Protein AF-0000000080390765 (afdb_homodimer)

InterPro domains:
  IPR028607 2-deoxynucleoside 5-phosphate N-hydrolase 1, DNPH1 [MF_03036] (1-136)
  IPR051239 2'-Deoxynucleoside 5'-phosphate N-hydrolase [PTHR15364] (2-131)

Structure (mmCIF, N/CA/C/O backbone):
data_AF-0000000080390765-model_v1
#
loop_
_entity.id
_entity.type
_entity.pdbx_description
1 polymer "Putative 2'-deoxynucleoside 5'-phosphate N-hydrolase 1"
#
loop_
_atom_site.group_PDB
_atom_site.id
_atom_site.type_symbol
_atom_site.label_atom_id
_atom_site.label_alt_id
_atom_site.label_comp_id
_atom_site.label_asym_id
_atom_site.label_entity_id
_atom_site.label_seq_id
_atom_site.pdbx_PDB_ins_code
_atom_site.Cartn_x
_atom_site.Cartn_y
_atom_site.Cartn_z
_atom_site.occupancy
_atom_site.B_iso_or_equiv
_atom_site.auth_seq_id
_atom_site.auth_comp_id
_atom_site.auth_asym_id
_atom_site.auth_atom_id
_atom_site.pdbx_PDB_model_num
ATOM 1 N N . MET A 1 1 ? 8.68 -19.781 -13.961 1 96.19 1 MET A N 1
ATOM 2 C CA . MET A 1 1 ? 9.031 -18.438 -13.484 1 96.19 1 MET A CA 1
ATOM 3 C C . MET A 1 1 ? 8.922 -18.359 -11.969 1 96.19 1 MET A C 1
ATOM 5 O O . MET A 1 1 ? 8.148 -19.094 -11.352 1 96.19 1 MET A O 1
ATOM 9 N N . ARG A 1 2 ? 9.672 -17.469 -11.398 1 98.56 2 ARG A N 1
ATOM 10 C CA . ARG A 1 2 ? 9.547 -17.156 -9.977 1 98.56 2 ARG A CA 1
ATOM 11 C C . ARG A 1 2 ? 8.555 -16.016 -9.75 1 98.56 2 ARG A C 1
ATOM 13 O O . ARG A 1 2 ? 8.758 -14.906 -10.25 1 98.56 2 ARG A O 1
ATOM 20 N N . VAL A 1 3 ? 7.492 -16.344 -9 1 98.81 3 VAL A N 1
ATOM 21 C CA . VAL A 1 3 ? 6.379 -15.414 -8.859 1 98.81 3 VAL A CA 1
ATOM 22 C C . VAL A 1 3 ? 6.297 -14.93 -7.414 1 98.81 3 VAL A C 1
ATOM 24 O O . VAL A 1 3 ? 6.355 -15.734 -6.48 1 98.81 3 VAL A O 1
ATOM 27 N N . PHE A 1 4 ? 6.227 -13.688 -7.246 1 98.94 4 PHE A N 1
ATOM 28 C CA . PHE A 1 4 ? 5.812 -13.117 -5.969 1 98.94 4 PHE A CA 1
ATOM 29 C C . PHE A 1 4 ? 4.301 -12.953 -5.914 1 98.94 4 PHE A C 1
ATOM 31 O O . PHE A 1 4 ? 3.738 -12.109 -6.621 1 98.94 4 PHE A O 1
ATOM 38 N N . LEU A 1 5 ? 3.637 -13.758 -5.164 1 98.94 5 LEU A N 1
ATOM 39 C CA . LEU A 1 5 ? 2.199 -13.633 -4.945 1 98.94 5 LEU A CA 1
ATOM 40 C C . LEU A 1 5 ? 1.905 -12.719 -3.762 1 98.94 5 LEU A C 1
ATOM 42 O O . LEU A 1 5 ? 2.363 -12.969 -2.646 1 98.94 5 LEU A O 1
ATOM 46 N N . SER A 1 6 ? 1.184 -11.633 -4.012 1 98.94 6 SER A N 1
ATOM 47 C CA . SER A 1 6 ? 0.868 -10.648 -2.982 1 98.94 6 SER A CA 1
ATOM 48 C C . SER A 1 6 ? -0.634 -10.57 -2.734 1 98.94 6 SER A C 1
ATOM 50 O O . SER A 1 6 ? -1.428 -10.602 -3.676 1 98.94 6 SER A O 1
ATOM 52 N N . ALA A 1 7 ? -1.016 -10.539 -1.538 1 98.88 7 ALA A N 1
ATOM 53 C CA . ALA A 1 7 ? -2.412 -10.414 -1.132 1 98.88 7 ALA A CA 1
ATOM 54 C C . ALA A 1 7 ? -2.521 -9.914 0.307 1 98.88 7 ALA A C 1
ATOM 56 O O . ALA A 1 7 ? -1.55 -9.969 1.063 1 98.88 7 ALA A O 1
ATOM 57 N N . SER A 1 8 ? -3.699 -9.422 0.617 1 98.62 8 SER A N 1
ATOM 58 C CA . SER A 1 8 ? -3.93 -8.875 1.951 1 98.62 8 SER A CA 1
ATOM 59 C C . SER A 1 8 ? -3.803 -9.961 3.018 1 98.62 8 SER A C 1
ATOM 61 O O . SER A 1 8 ? -4.352 -11.055 2.869 1 98.62 8 SER A O 1
ATOM 63 N N . ILE A 1 9 ? -3.068 -9.68 4.004 1 98.31 9 ILE A N 1
ATOM 64 C CA . ILE A 1 9 ? -2.938 -10.57 5.156 1 98.31 9 ILE A CA 1
ATOM 65 C C . ILE A 1 9 ? -3.555 -9.914 6.387 1 98.31 9 ILE A C 1
ATOM 67 O O . ILE A 1 9 ? -4.629 -10.312 6.84 1 98.31 9 ILE A O 1
ATOM 71 N N . ARG A 1 10 ? -3.096 -8.773 6.785 1 97.19 10 ARG A N 1
ATOM 72 C CA . ARG A 1 10 ? -3.551 -8.109 8.008 1 97.19 10 ARG A CA 1
ATOM 73 C C . ARG A 1 10 ? -4.781 -7.25 7.73 1 97.19 10 ARG A C 1
ATOM 75 O O . ARG A 1 10 ? -5.484 -6.848 8.664 1 97.19 10 ARG A O 1
ATOM 82 N N . GLY A 1 11 ? -5.02 -6.934 6.438 1 96.19 11 GLY A N 1
ATOM 83 C CA . GLY A 1 11 ? -6.23 -6.211 6.078 1 96.19 11 GLY A CA 1
ATOM 84 C C . GLY A 1 11 ? -7.473 -7.086 6.09 1 96.19 11 GLY A C 1
ATOM 85 O O . GLY A 1 11 ? -8.586 -6.582 5.957 1 96.19 11 GLY A O 1
ATOM 86 N N . GLY A 1 12 ? -7.262 -8.352 6.219 1 95.88 12 GLY A N 1
ATOM 87 C CA . GLY A 1 12 ? -8.336 -9.328 6.238 1 95.88 12 GLY A CA 1
ATOM 88 C C . GLY A 1 12 ? -8.062 -10.539 5.359 1 95.88 12 GLY A C 1
ATOM 89 O O . GLY A 1 12 ? -7.359 -10.43 4.355 1 95.88 12 GLY A O 1
ATOM 90 N N . ARG A 1 13 ? -8.688 -11.688 5.723 1 97.44 13 ARG A N 1
ATOM 91 C CA . ARG A 1 13 ? -8.445 -12.953 5.035 1 97.44 13 ARG A CA 1
ATOM 92 C C . ARG A 1 13 ? -9.711 -13.461 4.359 1 97.44 13 ARG A C 1
ATOM 94 O O . ARG A 1 13 ? -9.891 -14.672 4.191 1 97.44 13 ARG A O 1
ATOM 101 N N . GLN A 1 14 ? -10.594 -12.5 4.066 1 96.62 14 GLN A N 1
ATOM 102 C CA . GLN A 1 14 ? -11.875 -12.883 3.49 1 96.62 14 GLN A CA 1
ATOM 103 C C . GLN A 1 14 ? -11.695 -13.57 2.141 1 96.62 14 GLN A C 1
ATOM 105 O O . GLN A 1 14 ? -12.547 -14.352 1.717 1 96.62 14 GLN A O 1
ATOM 110 N N . MET A 1 15 ? -10.531 -13.305 1.5 1 97.94 15 MET A N 1
ATOM 111 C CA . MET A 1 15 ? -10.328 -13.836 0.153 1 97.94 15 MET A CA 1
ATOM 112 C C . MET A 1 15 ? -9.297 -14.953 0.155 1 97.94 15 MET A C 1
ATOM 114 O O . MET A 1 15 ? -8.719 -15.273 -0.886 1 97.94 15 MET A O 1
ATOM 118 N N . LEU A 1 16 ? -9.102 -15.578 1.299 1 98.62 16 LEU A N 1
ATOM 119 C CA . LEU A 1 16 ? -8.062 -16.594 1.456 1 98.62 16 LEU A CA 1
ATOM 120 C C . LEU A 1 16 ? -8.273 -17.734 0.48 1 98.62 16 LEU A C 1
ATOM 122 O O . LEU A 1 16 ? -7.309 -18.266 -0.077 1 98.62 16 LEU A O 1
ATOM 126 N N . SER A 1 17 ? -9.5 -18.172 0.289 1 98.69 17 SER A N 1
ATOM 127 C CA . SER A 1 17 ? -9.766 -19.266 -0.648 1 98.69 17 SER A CA 1
ATOM 128 C C . SER A 1 17 ? -9.258 -18.922 -2.045 1 98.69 17 SER A C 1
ATOM 130 O O . SER A 1 17 ? -8.734 -19.797 -2.752 1 98.69 17 SER A O 1
ATOM 132 N N . THR A 1 18 ? -9.414 -17.656 -2.449 1 98.81 18 THR A N 1
ATOM 133 C CA . THR A 1 18 ? -8.914 -17.203 -3.742 1 98.81 18 THR A CA 1
ATOM 134 C C . THR A 1 18 ? -7.391 -17.25 -3.781 1 98.81 18 THR A C 1
ATOM 136 O O . THR A 1 18 ? -6.805 -17.688 -4.773 1 98.81 18 THR A O 1
ATOM 139 N N . TYR A 1 19 ? -6.746 -16.797 -2.676 1 98.81 19 TYR A N 1
ATOM 140 C CA . TYR A 1 19 ? -5.289 -16.844 -2.611 1 98.81 19 TYR A CA 1
ATOM 141 C C . TYR A 1 19 ? -4.777 -18.281 -2.811 1 98.81 19 TYR A C 1
ATOM 143 O O . TYR A 1 19 ? -3.791 -18.5 -3.516 1 98.81 19 TYR A O 1
ATOM 151 N N . MET A 1 20 ? -5.469 -19.172 -2.156 1 98.88 20 MET A N 1
ATOM 152 C CA . MET A 1 20 ? -5.094 -20.578 -2.244 1 98.88 20 MET A CA 1
ATOM 153 C C . MET A 1 20 ? -5.23 -21.094 -3.674 1 98.88 20 MET A C 1
ATOM 155 O O . MET A 1 20 ? -4.367 -21.828 -4.156 1 98.88 20 MET A O 1
ATOM 159 N N . GLU A 1 21 ? -6.297 -20.719 -4.363 1 98.88 21 GLU A N 1
ATOM 160 C CA . GLU A 1 21 ? -6.496 -21.094 -5.762 1 98.88 21 GLU A CA 1
ATOM 161 C C . GLU A 1 21 ? -5.391 -20.531 -6.648 1 98.88 21 GLU A C 1
ATOM 163 O O . GLU A 1 21 ? -4.871 -21.234 -7.52 1 98.88 21 GLU A O 1
ATOM 168 N N . MET A 1 22 ? -5.039 -19.281 -6.457 1 98.94 22 MET A N 1
ATOM 169 C CA . MET A 1 22 ? -3.977 -18.656 -7.238 1 98.94 22 MET A CA 1
ATOM 170 C C . MET A 1 22 ? -2.656 -19.391 -7.059 1 98.94 22 MET A C 1
ATOM 172 O O . MET A 1 22 ? -1.996 -19.75 -8.039 1 98.94 22 MET A O 1
ATOM 176 N N . CYS A 1 23 ? -2.32 -19.641 -5.797 1 98.88 23 CYS A N 1
ATOM 177 C CA . CYS A 1 23 ? -1.056 -20.297 -5.473 1 98.88 23 CYS A CA 1
ATOM 178 C C . CYS A 1 23 ? -0.994 -21.688 -6.07 1 98.88 23 CYS A C 1
ATOM 180 O O . CYS A 1 23 ? -0.006 -22.062 -6.711 1 98.88 23 CYS A O 1
ATOM 182 N N . SER A 1 24 ? -2.068 -22.453 -5.852 1 98.75 24 SER A N 1
ATOM 183 C CA . SER A 1 24 ? -2.125 -23.828 -6.363 1 98.75 24 SER A CA 1
ATOM 184 C C . SER A 1 24 ? -2.021 -23.844 -7.883 1 98.75 24 SER A C 1
ATOM 186 O O . SER A 1 24 ? -1.294 -24.672 -8.445 1 98.75 24 SER A O 1
ATOM 188 N N . PHE A 1 25 ? -2.736 -22.969 -8.547 1 98.88 25 PHE A N 1
ATOM 189 C CA . PHE A 1 25 ? -2.734 -22.906 -10.008 1 98.88 25 PHE A CA 1
ATOM 190 C C . PHE A 1 25 ? -1.337 -22.609 -10.531 1 98.88 25 PHE A C 1
ATOM 192 O O . PHE A 1 25 ? -0.872 -23.25 -11.477 1 98.88 25 PHE A O 1
ATOM 199 N N . LEU A 1 26 ? -0.647 -21.594 -9.953 1 98.81 26 LEU A N 1
ATOM 200 C CA . LEU A 1 26 ? 0.696 -21.219 -10.367 1 98.81 26 LEU A CA 1
ATOM 201 C C . LEU A 1 26 ? 1.673 -22.375 -10.188 1 98.81 26 LEU A C 1
ATOM 203 O O . LEU A 1 26 ? 2.461 -22.672 -11.094 1 98.81 26 LEU A O 1
ATOM 207 N N . GLN A 1 27 ? 1.547 -23.016 -9.039 1 98.62 27 GLN A N 1
ATOM 208 C CA . GLN A 1 27 ? 2.439 -24.141 -8.758 1 98.62 27 GLN A CA 1
ATOM 209 C C . GLN A 1 27 ? 2.16 -25.312 -9.695 1 98.62 27 GLN A C 1
ATOM 211 O O . GLN A 1 27 ? 3.088 -25.953 -10.203 1 98.62 27 GLN A O 1
ATOM 216 N N . ASP A 1 28 ? 0.891 -25.594 -9.938 1 98.31 28 ASP A N 1
ATOM 217 C CA . ASP A 1 28 ? 0.503 -26.656 -10.844 1 98.31 28 ASP A CA 1
ATOM 218 C C . ASP A 1 28 ? 0.963 -26.375 -12.273 1 98.31 28 ASP A C 1
ATOM 220 O O . ASP A 1 28 ? 1.177 -27.297 -13.062 1 98.31 28 ASP A O 1
ATOM 224 N N . SER A 1 29 ? 1.027 -25.109 -12.594 1 97.69 29 SER A N 1
ATOM 225 C CA . SER A 1 29 ? 1.482 -24.688 -13.914 1 97.69 29 SER A CA 1
ATOM 226 C C . SER A 1 29 ? 3.004 -24.594 -13.977 1 97.69 29 SER A C 1
ATOM 228 O O . SER A 1 29 ? 3.561 -23.938 -14.852 1 97.69 29 SER A O 1
ATOM 230 N N . ARG A 1 30 ? 3.701 -25.062 -12.93 1 97.06 30 ARG A N 1
ATOM 231 C CA . ARG A 1 30 ? 5.145 -25.25 -12.867 1 97.06 30 ARG A CA 1
ATOM 232 C C . ARG A 1 30 ? 5.867 -23.922 -12.633 1 97.06 30 ARG A C 1
ATOM 234 O O . ARG A 1 30 ? 6.996 -23.734 -13.086 1 97.06 30 ARG A O 1
ATOM 241 N N . HIS A 1 31 ? 5.227 -22.969 -12.125 1 98.38 31 HIS A N 1
ATOM 242 C CA . HIS A 1 31 ? 5.879 -21.766 -11.609 1 98.38 31 HIS A CA 1
ATOM 243 C C . HIS A 1 31 ? 6.27 -21.938 -10.148 1 98.38 31 HIS A C 1
ATOM 245 O O . HIS A 1 31 ? 5.707 -22.781 -9.445 1 98.38 31 HIS A O 1
ATOM 251 N N . GLU A 1 32 ? 7.285 -21.266 -9.773 1 98.62 32 GLU A N 1
ATOM 252 C CA . GLU A 1 32 ? 7.68 -21.219 -8.367 1 98.62 32 GLU A CA 1
ATOM 253 C C . GLU A 1 32 ? 7.094 -20 -7.668 1 98.62 32 GLU A C 1
ATOM 255 O O . GLU A 1 32 ? 7.418 -18.859 -8.016 1 98.62 32 GLU A O 1
ATOM 260 N N . VAL A 1 33 ? 6.242 -20.281 -6.684 1 98.88 33 VAL A N 1
ATOM 261 C CA . VAL A 1 33 ? 5.691 -19.172 -5.902 1 98.88 33 VAL A CA 1
ATOM 262 C C . VAL A 1 33 ? 6.559 -18.922 -4.672 1 98.88 33 VAL A C 1
ATOM 264 O O . VAL A 1 33 ? 6.465 -19.656 -3.682 1 98.88 33 VAL A O 1
ATOM 267 N N . LEU A 1 34 ? 7.324 -17.906 -4.684 1 98.81 34 LEU A N 1
ATOM 268 C CA . LEU A 1 34 ? 8.281 -17.641 -3.615 1 98.81 34 LEU A CA 1
ATOM 269 C C . LEU A 1 34 ? 7.57 -17.234 -2.33 1 98.81 34 LEU A C 1
ATOM 271 O O . LEU A 1 34 ? 8.031 -17.562 -1.232 1 98.81 34 LEU A O 1
ATOM 275 N N . SER A 1 35 ? 6.445 -16.578 -2.447 1 98.69 35 SER A N 1
ATOM 276 C CA . SER A 1 35 ? 5.676 -16.094 -1.312 1 98.69 35 SER A CA 1
ATOM 277 C C . SER A 1 35 ? 4.43 -16.938 -1.081 1 98.69 35 SER A C 1
ATOM 279 O O . SER A 1 35 ? 3.35 -16.406 -0.811 1 98.69 35 SER A O 1
ATOM 281 N N . TRP A 1 36 ? 4.574 -18.188 -1.193 1 97.88 36 TRP A N 1
ATOM 282 C CA . TRP A 1 36 ? 3.445 -19.109 -1.122 1 97.88 36 TRP A CA 1
ATOM 283 C C . TRP A 1 36 ? 2.729 -18.984 0.218 1 97.88 36 TRP A C 1
ATOM 285 O O . TRP A 1 36 ? 1.552 -19.344 0.333 1 97.88 36 TRP A O 1
ATOM 295 N N . HIS A 1 37 ? 3.303 -18.5 1.228 1 97.88 37 HIS A N 1
ATOM 296 C CA . HIS A 1 37 ? 2.734 -18.422 2.568 1 97.88 37 HIS A CA 1
ATOM 297 C C . HIS A 1 37 ? 1.515 -17.516 2.604 1 97.88 37 HIS A C 1
ATOM 299 O O . HIS A 1 37 ? 0.649 -17.656 3.469 1 97.88 37 HIS A O 1
ATOM 305 N N . VAL A 1 38 ? 1.429 -16.594 1.662 1 98.12 38 VAL A N 1
ATOM 306 C CA . VAL A 1 38 ? 0.292 -15.672 1.614 1 98.12 38 VAL A CA 1
ATOM 307 C C . VAL A 1 38 ? -1.008 -16.469 1.521 1 98.12 38 VAL A C 1
ATOM 309 O O . VAL A 1 38 ? -2.064 -16 1.951 1 98.12 38 VAL A O 1
ATOM 312 N N . ALA A 1 39 ? -0.929 -17.688 0.983 1 98.38 39 ALA A N 1
ATOM 313 C CA . ALA A 1 39 ? -2.086 -18.562 0.822 1 98.38 39 ALA A CA 1
ATOM 314 C C . ALA A 1 39 ? -2.252 -19.469 2.029 1 98.38 39 ALA A C 1
ATOM 316 O O . ALA A 1 39 ? -3.191 -20.266 2.086 1 98.38 39 ALA A O 1
ATOM 317 N N . ASP A 1 40 ? -1.373 -19.359 3.02 1 98.19 40 ASP A N 1
ATOM 318 C CA . ASP A 1 40 ? -1.42 -20.188 4.215 1 98.19 40 ASP A CA 1
ATOM 319 C C . ASP A 1 40 ? -2.461 -19.672 5.203 1 98.19 40 ASP A C 1
ATOM 321 O O . ASP A 1 40 ? -2.35 -18.547 5.707 1 98.19 40 ASP A O 1
ATOM 325 N N . PRO A 1 41 ? -3.498 -20.531 5.594 1 97.12 41 PRO A N 1
ATOM 326 C CA . PRO A 1 41 ? -4.523 -20.109 6.551 1 97.12 41 PRO A CA 1
ATOM 327 C C . PRO A 1 41 ? -3.943 -19.75 7.922 1 97.12 41 PRO A C 1
ATOM 329 O O . PRO A 1 41 ? -4.555 -19 8.68 1 97.12 41 PRO A O 1
ATOM 332 N N . GLU A 1 42 ? -2.762 -20.203 8.219 1 96.81 42 GLU A N 1
ATOM 333 C CA . GLU A 1 42 ? -2.186 -20 9.547 1 96.81 42 GLU A CA 1
ATOM 334 C C . GLU A 1 42 ? -1.048 -18.984 9.5 1 96.81 42 GLU A C 1
ATOM 336 O O . GLU A 1 42 ? -0.256 -18.891 10.438 1 96.81 42 GLU A O 1
ATOM 341 N N . LEU A 1 43 ? -0.97 -18.219 8.461 1 97.06 43 LEU A N 1
ATOM 342 C CA . LEU A 1 43 ? 0.175 -17.328 8.25 1 97.06 43 LEU A CA 1
ATOM 343 C C . LEU A 1 43 ? 0.323 -16.344 9.398 1 97.06 43 LEU A C 1
ATOM 345 O O . LEU A 1 43 ? 1.432 -16.109 9.891 1 97.06 43 LEU A O 1
ATOM 349 N N . GLU A 1 44 ? -0.782 -15.75 9.828 1 93.25 44 GLU A N 1
ATOM 350 C CA . GLU A 1 44 ? -0.698 -14.742 10.883 1 93.25 44 GLU A CA 1
ATOM 351 C C . GLU A 1 44 ? -0.094 -15.32 12.156 1 93.25 44 GLU A C 1
ATOM 353 O O . GLU A 1 44 ? 0.676 -14.648 12.844 1 93.25 44 GLU A O 1
ATOM 358 N N . LYS A 1 45 ? -0.481 -16.562 12.414 1 93.94 45 LYS A N 1
ATOM 359 C CA . LYS A 1 45 ? 0.095 -17.234 13.57 1 93.94 45 LYS A CA 1
ATOM 360 C C . LYS A 1 45 ? 1.59 -17.469 13.375 1 93.94 45 LYS A C 1
ATOM 362 O O . LYS A 1 45 ? 2.381 -17.25 14.297 1 93.94 45 LYS A O 1
ATOM 367 N N . THR A 1 46 ? 1.973 -17.891 12.219 1 93.94 46 THR A N 1
ATOM 368 C CA . THR A 1 46 ? 3.373 -18.172 11.922 1 93.94 46 THR A CA 1
ATOM 369 C C . THR A 1 46 ? 4.195 -16.891 11.945 1 93.94 46 THR A C 1
ATOM 371 O O . THR A 1 46 ? 5.297 -16.859 12.5 1 93.94 46 THR A O 1
ATOM 374 N N . GLU A 1 47 ? 3.611 -15.836 11.414 1 93.88 47 GLU A N 1
ATOM 375 C CA . GLU A 1 47 ? 4.336 -14.57 11.336 1 93.88 47 GLU A CA 1
ATOM 376 C C . GLU A 1 47 ? 4.445 -13.922 12.711 1 93.88 47 GLU A C 1
ATOM 378 O O . GLU A 1 47 ? 5.312 -13.07 12.938 1 93.88 47 GLU A O 1
ATOM 383 N N . SER A 1 48 ? 3.525 -14.273 13.594 1 92.31 48 SER A N 1
ATOM 384 C CA . SER A 1 48 ? 3.604 -13.727 14.945 1 92.31 48 SER A CA 1
ATOM 385 C C . SER A 1 48 ? 4.887 -14.164 15.641 1 92.31 48 SER A C 1
ATOM 387 O O . SER A 1 48 ? 5.293 -13.562 16.641 1 92.31 48 SER A O 1
ATOM 389 N N . LEU A 1 49 ? 5.574 -15.195 15.078 1 95.69 49 LEU A N 1
ATOM 390 C CA . LEU A 1 49 ? 6.812 -15.711 15.648 1 95.69 49 LEU A CA 1
ATOM 391 C C . LEU A 1 49 ? 8.023 -14.984 15.078 1 95.69 49 LEU A C 1
ATOM 393 O O . LEU A 1 49 ? 9.148 -15.172 15.555 1 95.69 49 LEU A O 1
ATOM 397 N N . LEU A 1 50 ? 7.844 -14.172 14.133 1 97.44 50 LEU A N 1
ATOM 398 C CA . LEU A 1 50 ? 8.883 -13.375 13.5 1 97.44 50 LEU A CA 1
ATOM 399 C C . LEU A 1 50 ? 8.766 -11.906 13.906 1 97.44 50 LEU A C 1
ATOM 401 O O . LEU A 1 50 ? 7.668 -11.422 14.172 1 97.44 50 LEU A O 1
ATOM 405 N N . SER A 1 51 ? 9.93 -11.18 13.953 1 98.12 51 SER A N 1
ATOM 406 C CA . SER A 1 51 ? 9.867 -9.727 14.094 1 98.12 51 SER A CA 1
ATOM 407 C C . SER A 1 51 ? 9.344 -9.078 12.82 1 98.12 51 SER A C 1
ATOM 409 O O . SER A 1 51 ? 9.438 -9.656 11.734 1 98.12 51 SER A O 1
ATOM 411 N N . GLU A 1 52 ? 8.844 -7.949 12.977 1 98.38 52 GLU A N 1
ATOM 412 C CA . GLU A 1 52 ? 8.391 -7.199 11.805 1 98.38 52 GLU A CA 1
ATOM 413 C C . GLU A 1 52 ? 9.523 -6.996 10.805 1 98.38 52 GLU A C 1
ATOM 415 O O . GLU A 1 52 ? 9.312 -7.062 9.594 1 98.38 52 GLU A O 1
ATOM 420 N N . GLU A 1 53 ? 10.695 -6.711 11.32 1 98.62 53 GLU A N 1
ATOM 421 C CA . GLU A 1 53 ? 11.867 -6.535 10.469 1 98.62 53 GLU A CA 1
ATOM 422 C C . GLU A 1 53 ? 12.195 -7.812 9.711 1 98.62 53 GLU A C 1
ATOM 424 O O . GLU A 1 53 ? 12.555 -7.766 8.531 1 98.62 53 GLU A O 1
ATOM 429 N N . GLU A 1 54 ? 12.062 -8.953 10.305 1 98.69 54 GLU A N 1
ATOM 430 C CA . GLU A 1 54 ? 12.32 -10.227 9.648 1 98.69 54 GLU A CA 1
ATOM 431 C C . GLU A 1 54 ? 11.32 -10.492 8.523 1 98.69 54 GLU A C 1
ATOM 433 O O . GLU A 1 54 ? 11.695 -10.992 7.461 1 98.69 54 GLU A O 1
ATOM 438 N N . ILE A 1 55 ? 10.078 -10.211 8.828 1 98.69 55 ILE A N 1
ATOM 439 C CA . ILE A 1 55 ? 9.055 -10.375 7.801 1 98.69 55 ILE A CA 1
ATOM 440 C C . ILE A 1 55 ? 9.367 -9.477 6.605 1 98.69 55 ILE A C 1
ATOM 442 O O . ILE A 1 55 ? 9.32 -9.922 5.457 1 98.69 55 ILE A O 1
ATOM 446 N N . TYR A 1 56 ? 9.719 -8.211 6.906 1 98.81 56 TYR A N 1
ATOM 447 C CA . TYR A 1 56 ? 10.062 -7.246 5.867 1 98.81 56 TYR A CA 1
ATOM 448 C C . TYR A 1 56 ? 11.234 -7.75 5.027 1 98.81 56 TYR A C 1
ATOM 450 O O . TYR A 1 56 ? 11.164 -7.758 3.797 1 98.81 56 TYR A O 1
ATOM 458 N N . ILE A 1 57 ? 12.289 -8.164 5.656 1 98.69 57 ILE A N 1
ATOM 459 C CA . ILE A 1 57 ? 13.484 -8.625 4.969 1 98.69 57 ILE A CA 1
ATOM 460 C C . ILE A 1 57 ? 13.156 -9.844 4.113 1 98.69 57 ILE A C 1
ATOM 462 O O . ILE A 1 57 ? 13.547 -9.922 2.945 1 98.69 57 ILE A O 1
ATOM 466 N N . ARG A 1 58 ? 12.43 -10.766 4.656 1 98.5 58 ARG A N 1
ATOM 467 C CA . ARG A 1 58 ? 12.031 -11.969 3.934 1 98.5 58 ARG A CA 1
ATOM 468 C C . ARG A 1 58 ? 11.242 -11.609 2.674 1 98.5 58 ARG A C 1
ATOM 470 O O . ARG A 1 58 ? 11.555 -12.094 1.584 1 98.5 58 ARG A O 1
ATOM 477 N N . ASP A 1 59 ? 10.219 -10.812 2.842 1 98.69 59 ASP A N 1
ATOM 478 C CA . ASP A 1 59 ? 9.352 -10.484 1.716 1 98.69 59 ASP A CA 1
ATOM 479 C C . ASP A 1 59 ? 10.109 -9.703 0.646 1 98.69 59 ASP A C 1
ATOM 481 O O . ASP A 1 59 ? 9.906 -9.922 -0.55 1 98.69 59 ASP A O 1
ATOM 485 N N . MET A 1 60 ? 11 -8.805 1.07 1 98.75 60 MET A N 1
ATOM 486 C CA . MET A 1 60 ? 11.789 -8.047 0.102 1 98.75 60 MET A CA 1
ATOM 487 C C . MET A 1 60 ? 12.773 -8.953 -0.623 1 98.75 60 MET A C 1
ATOM 489 O O . MET A 1 60 ? 13.062 -8.75 -1.804 1 98.75 60 MET A O 1
ATOM 493 N N . ASP A 1 61 ? 13.328 -9.938 0.077 1 98.75 61 ASP A N 1
ATOM 494 C CA . ASP A 1 61 ? 14.195 -10.922 -0.556 1 98.75 61 ASP A CA 1
ATOM 495 C C . ASP A 1 61 ? 13.438 -11.727 -1.61 1 98.75 61 ASP A C 1
ATOM 497 O O . ASP A 1 61 ? 13.945 -11.945 -2.713 1 98.75 61 ASP A O 1
ATOM 501 N N . PHE A 1 62 ? 12.234 -12.164 -1.249 1 98.81 62 PHE A N 1
ATOM 502 C CA . PHE A 1 62 ? 11.391 -12.852 -2.215 1 98.81 62 PHE A CA 1
ATOM 503 C C . PHE A 1 62 ? 11.156 -11.984 -3.445 1 98.81 62 PHE A C 1
ATOM 505 O O . PHE A 1 62 ? 11.266 -12.461 -4.578 1 98.81 62 PHE A O 1
ATOM 512 N N . LEU A 1 63 ? 10.844 -10.742 -3.197 1 98.88 63 LEU A N 1
ATOM 513 C CA . LEU A 1 63 ? 10.531 -9.828 -4.297 1 98.88 63 LEU A CA 1
ATOM 514 C C . LEU A 1 63 ? 11.742 -9.641 -5.207 1 98.88 63 LEU A C 1
ATOM 516 O O . LEU A 1 63 ? 11.609 -9.672 -6.434 1 98.88 63 LEU A O 1
ATOM 520 N N . GLU A 1 64 ? 12.859 -9.477 -4.598 1 98.38 64 GLU A N 1
ATOM 521 C CA . GLU A 1 64 ? 14.094 -9.273 -5.348 1 98.38 64 GLU A CA 1
ATOM 522 C C . GLU A 1 64 ? 14.391 -10.461 -6.258 1 98.38 64 GLU A C 1
ATOM 524 O O . GLU A 1 64 ? 14.922 -10.289 -7.355 1 98.38 64 GLU A O 1
ATOM 529 N N . LYS A 1 65 ? 14.016 -11.617 -5.879 1 98.56 65 LYS A N 1
ATOM 530 C CA . LYS A 1 65 ? 14.32 -12.852 -6.605 1 98.56 65 LYS A CA 1
ATOM 531 C C . LYS A 1 65 ? 13.211 -13.188 -7.594 1 98.56 65 LYS A C 1
ATOM 533 O O . LYS A 1 65 ? 13.328 -14.141 -8.367 1 98.56 65 LYS A O 1
ATOM 538 N N . SER A 1 66 ? 12.18 -12.438 -7.613 1 98.69 66 SER A N 1
ATOM 539 C CA . SER A 1 66 ? 11.008 -12.75 -8.43 1 98.69 66 SER A CA 1
ATOM 540 C C . SER A 1 66 ? 11.148 -12.18 -9.836 1 98.69 66 SER A C 1
ATOM 542 O O . SER A 1 66 ? 11.844 -11.18 -10.039 1 98.69 66 SER A O 1
ATOM 544 N N . GLU A 1 67 ? 10.492 -12.805 -10.688 1 98.44 67 GLU A N 1
ATOM 545 C CA . GLU A 1 67 ? 10.5 -12.383 -12.086 1 98.44 67 GLU A CA 1
ATOM 546 C C . GLU A 1 67 ? 9.227 -11.617 -12.438 1 98.44 67 GLU A C 1
ATOM 548 O O . GLU A 1 67 ? 9.164 -10.945 -13.469 1 98.44 67 GLU A O 1
ATOM 553 N N . CYS A 1 68 ? 8.211 -11.766 -11.633 1 98.75 68 CYS A N 1
ATOM 554 C CA . CYS A 1 68 ? 6.98 -10.984 -11.727 1 98.75 68 CYS A CA 1
ATOM 555 C C . CYS A 1 68 ? 6.246 -10.961 -10.391 1 98.75 68 CYS A C 1
ATOM 557 O O . CYS A 1 68 ? 6.562 -11.734 -9.492 1 98.75 68 CYS A O 1
ATOM 559 N N . LEU A 1 69 ? 5.348 -10.062 -10.258 1 98.94 69 LEU A N 1
ATOM 560 C CA . LEU A 1 69 ? 4.453 -9.969 -9.109 1 98.94 69 LEU A CA 1
ATOM 561 C C . LEU A 1 69 ? 2.998 -10.086 -9.547 1 98.94 69 LEU A C 1
ATO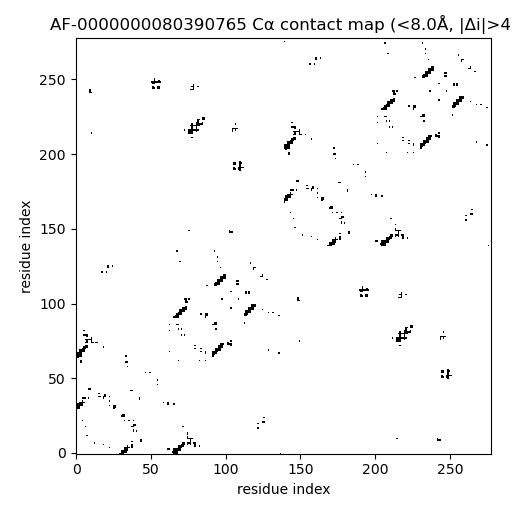M 563 O O . LEU A 1 69 ? 2.574 -9.414 -10.492 1 98.94 69 LEU A O 1
ATOM 567 N N . ILE A 1 70 ? 2.252 -10.977 -8.969 1 99 70 ILE A N 1
ATOM 568 C CA . ILE A 1 70 ? 0.807 -11.102 -9.133 1 99 70 ILE A CA 1
ATOM 569 C C . ILE A 1 70 ? 0.115 -10.828 -7.797 1 99 70 ILE A C 1
ATOM 571 O O . ILE A 1 70 ? 0.427 -11.461 -6.785 1 99 70 ILE A O 1
ATOM 575 N N . ALA A 1 71 ? -0.768 -9.914 -7.824 1 98.94 71 ALA A N 1
ATOM 576 C CA . ALA A 1 71 ? -1.425 -9.508 -6.586 1 98.94 71 ALA A CA 1
ATOM 577 C C . ALA A 1 71 ? -2.943 -9.602 -6.711 1 98.94 71 ALA A C 1
ATOM 579 O O . ALA A 1 71 ? -3.508 -9.25 -7.75 1 98.94 71 ALA A O 1
ATOM 580 N N . GLU A 1 72 ? -3.596 -10.18 -5.762 1 98.94 72 GLU A N 1
ATOM 581 C CA . GLU A 1 72 ? -5.031 -9.984 -5.578 1 98.94 72 GLU A CA 1
ATOM 582 C C . GLU A 1 72 ? -5.32 -8.758 -4.727 1 98.94 72 GLU A C 1
ATOM 584 O O . GLU A 1 72 ? -4.875 -8.672 -3.578 1 98.94 72 GLU A O 1
ATOM 589 N N . VAL A 1 73 ? -6.066 -7.746 -5.285 1 98.94 73 VAL A N 1
ATOM 590 C CA . VAL A 1 73 ? -6.062 -6.43 -4.66 1 98.94 73 VAL A CA 1
ATOM 591 C C . VAL A 1 73 ? -7.492 -6.016 -4.32 1 98.94 73 VAL A C 1
ATOM 593 O O . VAL A 1 73 ? -7.781 -4.824 -4.164 1 98.94 73 VAL A O 1
ATOM 596 N N . SER A 1 74 ? -8.406 -6.977 -4.199 1 98.81 74 SER A N 1
ATOM 597 C CA . SER A 1 74 ? -9.789 -6.68 -3.846 1 98.81 74 SER A CA 1
ATOM 598 C C . SER A 1 74 ? -9.898 -6.195 -2.404 1 98.81 74 SER A C 1
ATOM 600 O O . SER A 1 74 ? -10.773 -5.391 -2.082 1 98.81 74 SER A O 1
ATOM 602 N N . THR A 1 75 ? -9.07 -6.754 -1.527 1 98.69 75 THR A N 1
ATOM 603 C CA . THR A 1 75 ? -9.039 -6.371 -0.121 1 98.69 75 THR A CA 1
ATOM 604 C C . THR A 1 75 ? -7.926 -5.363 0.14 1 98.69 75 THR A C 1
ATOM 606 O O . THR A 1 75 ? -6.758 -5.637 -0.138 1 98.69 75 THR A O 1
ATOM 609 N N . PRO A 1 76 ? -8.266 -4.219 0.692 1 98.75 76 PRO A N 1
ATOM 610 C CA . PRO A 1 76 ? -7.238 -3.207 0.96 1 98.75 76 PRO A CA 1
ATOM 611 C C . PRO A 1 76 ? -6.109 -3.732 1.844 1 98.75 76 PRO A C 1
ATOM 613 O O . PRO A 1 76 ? -6.352 -4.543 2.742 1 98.75 76 PRO A O 1
ATOM 616 N N . SER A 1 77 ? -4.902 -3.252 1.537 1 98.88 77 SER A N 1
ATOM 617 C CA . SER A 1 77 ? -3.723 -3.682 2.279 1 98.88 77 SER A CA 1
ATOM 618 C C . SER A 1 77 ? -2.557 -2.725 2.066 1 98.88 77 SER A C 1
ATOM 620 O O . SER A 1 77 ? -2.1 -2.535 0.936 1 98.88 77 SER A O 1
ATOM 622 N N . ILE A 1 78 ? -2.033 -2.158 3.086 1 98.88 78 ILE A N 1
ATOM 623 C CA . ILE A 1 78 ? -0.878 -1.271 2.996 1 98.88 78 ILE A CA 1
ATOM 624 C C . ILE A 1 78 ? 0.332 -2.053 2.488 1 98.88 78 ILE A C 1
ATOM 626 O O . ILE A 1 78 ? 1.05 -1.587 1.6 1 98.88 78 ILE A O 1
ATOM 630 N N . GLY A 1 79 ? 0.546 -3.271 3 1 98.88 79 GLY A N 1
ATOM 631 C CA . GLY A 1 79 ? 1.682 -4.082 2.584 1 98.88 79 GLY A CA 1
ATOM 632 C C . GLY A 1 79 ? 1.674 -4.402 1.103 1 98.88 79 GLY A C 1
ATOM 633 O O . GLY A 1 79 ? 2.715 -4.348 0.444 1 98.88 79 GLY A O 1
ATOM 634 N N . VAL A 1 80 ? 0.518 -4.711 0.581 1 98.94 80 VAL A N 1
ATOM 635 C CA . VAL A 1 80 ? 0.4 -5.047 -0.834 1 98.94 80 VAL A CA 1
ATOM 636 C C . VAL A 1 80 ? 0.764 -3.832 -1.685 1 98.94 80 VAL A C 1
ATOM 638 O O . VAL A 1 80 ? 1.493 -3.953 -2.672 1 98.94 80 VAL A O 1
ATOM 641 N N . GLY A 1 81 ? 0.235 -2.645 -1.328 1 98.94 81 GLY A N 1
ATOM 642 C CA . GLY A 1 81 ? 0.612 -1.433 -2.039 1 98.94 81 GLY A CA 1
ATOM 643 C C . GLY A 1 81 ? 2.107 -1.179 -2.033 1 98.94 81 GLY A C 1
ATOM 644 O O . GLY A 1 81 ? 2.688 -0.826 -3.062 1 98.94 81 GLY A O 1
ATOM 645 N N . TYR A 1 82 ? 2.715 -1.358 -0.869 1 98.94 82 TYR A N 1
ATOM 646 C CA . TYR A 1 82 ? 4.156 -1.198 -0.697 1 98.94 82 TYR A CA 1
ATOM 647 C C . TYR A 1 82 ? 4.922 -2.148 -1.609 1 98.94 82 TYR A C 1
ATOM 649 O O . TYR A 1 82 ? 5.875 -1.743 -2.277 1 98.94 82 TYR A O 1
ATOM 657 N N . GLU A 1 83 ? 4.484 -3.348 -1.672 1 98.94 83 GLU A N 1
ATOM 658 C CA . GLU A 1 83 ? 5.152 -4.371 -2.469 1 98.94 83 GLU A CA 1
ATOM 659 C C . GLU A 1 83 ? 5.016 -4.086 -3.961 1 98.94 83 GLU A C 1
ATOM 661 O O . GLU A 1 83 ? 5.977 -4.238 -4.719 1 98.94 83 GLU A O 1
ATOM 666 N N . ILE A 1 84 ? 3.826 -3.701 -4.363 1 98.94 84 ILE A N 1
ATOM 667 C CA . ILE A 1 84 ? 3.59 -3.396 -5.77 1 98.94 84 ILE A CA 1
ATOM 668 C C . ILE A 1 84 ? 4.492 -2.244 -6.207 1 98.94 84 ILE A C 1
ATOM 670 O O . ILE A 1 84 ? 5.168 -2.334 -7.234 1 98.94 84 ILE A O 1
ATOM 674 N N . CYS A 1 85 ? 4.512 -1.166 -5.41 1 98.94 85 CYS A N 1
ATOM 675 C CA . CYS A 1 85 ? 5.395 -0.048 -5.723 1 98.94 85 CYS A CA 1
ATOM 676 C C . CYS A 1 85 ? 6.848 -0.501 -5.785 1 98.94 85 CYS A C 1
ATOM 678 O O . CYS A 1 85 ? 7.582 -0.115 -6.695 1 98.94 85 CYS A O 1
ATOM 680 N N . SER A 1 86 ? 7.277 -1.336 -4.883 1 98.94 86 SER A N 1
ATOM 681 C CA . SER A 1 86 ? 8.641 -1.848 -4.848 1 98.94 86 SER A CA 1
ATOM 682 C C . SER A 1 86 ? 8.969 -2.637 -6.109 1 98.94 86 SER A C 1
ATOM 684 O O . SER A 1 86 ? 10.062 -2.51 -6.66 1 98.94 86 SER A O 1
ATOM 686 N N . ALA A 1 87 ? 8.062 -3.445 -6.516 1 98.88 87 ALA A N 1
ATOM 687 C CA . ALA A 1 87 ? 8.25 -4.227 -7.734 1 98.88 87 ALA A CA 1
ATOM 688 C C . ALA A 1 87 ? 8.438 -3.318 -8.945 1 98.88 87 ALA A C 1
ATOM 690 O O . ALA A 1 87 ? 9.352 -3.521 -9.75 1 98.88 87 ALA A O 1
ATOM 691 N N . LEU A 1 88 ? 7.586 -2.33 -9.055 1 98.81 88 LEU A N 1
ATOM 692 C CA . LEU A 1 88 ? 7.648 -1.411 -10.188 1 98.81 88 LEU A CA 1
ATOM 693 C C . LEU A 1 88 ? 8.984 -0.676 -10.211 1 98.81 88 LEU A C 1
ATOM 695 O O . LEU A 1 88 ? 9.555 -0.46 -11.281 1 98.81 88 LEU A O 1
ATOM 699 N N . GLN A 1 89 ? 9.445 -0.343 -9.039 1 97.94 89 GLN A N 1
ATOM 700 C CA . GLN A 1 89 ? 10.727 0.356 -8.945 1 97.94 89 GLN A CA 1
ATOM 701 C C . GLN A 1 89 ? 11.875 -0.53 -9.414 1 97.94 89 GLN A C 1
ATOM 703 O O . GLN A 1 89 ? 12.914 -0.03 -9.859 1 97.94 89 GLN A O 1
ATOM 708 N N . ARG A 1 90 ? 11.688 -1.772 -9.367 1 97.75 90 ARG A N 1
ATOM 709 C CA . ARG A 1 90 ? 12.688 -2.744 -9.789 1 97.75 90 ARG A CA 1
ATOM 710 C C . ARG A 1 90 ? 12.43 -3.221 -11.211 1 97.75 90 ARG A C 1
ATOM 712 O O . ARG A 1 90 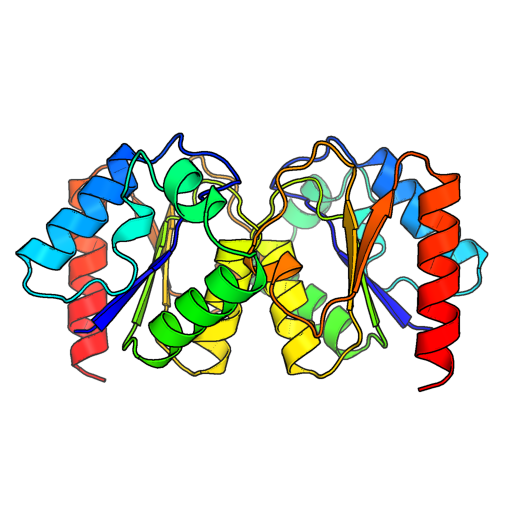? 13.094 -4.145 -11.695 1 97.75 90 ARG A O 1
ATOM 719 N N . GLU A 1 91 ? 11.461 -2.635 -11.805 1 97.62 91 GLU A N 1
ATOM 720 C CA . GLU A 1 91 ? 11.062 -2.949 -13.172 1 97.62 91 GLU A CA 1
ATOM 721 C C . GLU A 1 91 ? 10.594 -4.395 -13.297 1 97.62 91 GLU A C 1
ATOM 723 O O . GLU A 1 91 ? 10.828 -5.051 -14.312 1 97.62 91 GLU A O 1
ATOM 728 N N . ILE A 1 92 ? 10.102 -4.898 -12.242 1 98.38 92 ILE A N 1
ATOM 729 C CA . ILE A 1 92 ? 9.453 -6.207 -12.234 1 98.38 92 ILE A CA 1
ATOM 730 C C . ILE A 1 92 ? 8.023 -6.082 -12.758 1 98.38 92 ILE A C 1
ATOM 732 O O . ILE A 1 92 ? 7.266 -5.215 -12.312 1 98.38 92 ILE A O 1
ATOM 736 N N . PRO A 1 93 ? 7.613 -6.93 -13.734 1 98.69 93 PRO A N 1
ATOM 737 C CA . PRO A 1 93 ? 6.238 -6.867 -14.234 1 98.69 93 PRO A CA 1
ATOM 738 C C . PRO A 1 93 ? 5.199 -7.141 -13.148 1 98.69 93 PRO A C 1
ATOM 740 O O . PRO A 1 93 ? 5.41 -8 -12.289 1 98.69 93 PRO A O 1
ATOM 743 N N . VAL A 1 94 ? 4.051 -6.426 -13.227 1 98.94 94 VAL A N 1
ATOM 744 C CA . VAL A 1 94 ? 3.057 -6.512 -12.164 1 98.94 94 VAL A CA 1
ATOM 745 C C . VAL A 1 94 ? 1.672 -6.746 -12.766 1 98.94 94 VAL A C 1
ATOM 747 O O . VAL A 1 94 ? 1.237 -5.996 -13.641 1 98.94 94 VAL A O 1
ATOM 750 N N . LEU A 1 95 ? 0.971 -7.746 -12.281 1 98.94 95 LEU A N 1
ATOM 751 C CA . LEU A 1 95 ? -0.441 -8 -12.547 1 98.94 95 LEU A CA 1
ATOM 752 C C . LEU A 1 95 ? -1.265 -7.871 -11.266 1 98.94 95 LEU A C 1
ATOM 754 O O . LEU A 1 95 ? -0.975 -8.531 -10.266 1 98.94 95 LEU A O 1
ATOM 758 N N . CYS A 1 96 ? -2.225 -7.047 -11.312 1 98.94 96 CYS A N 1
ATOM 759 C CA . CYS A 1 96 ? -3.188 -6.934 -10.219 1 98.94 96 CYS A CA 1
ATOM 760 C C . CYS A 1 96 ? -4.559 -7.445 -10.648 1 98.94 96 CYS A C 1
ATOM 762 O O . CYS A 1 96 ? -5.039 -7.109 -11.727 1 98.94 96 CYS A O 1
ATOM 764 N N . MET A 1 97 ? -5.117 -8.242 -9.75 1 98.88 97 MET A N 1
ATOM 765 C CA . MET A 1 97 ? -6.434 -8.812 -10.016 1 98.88 97 MET A CA 1
ATOM 766 C C . MET A 1 97 ? -7.426 -8.43 -8.93 1 98.88 97 MET A C 1
ATOM 768 O O . MET A 1 97 ? -7.07 -8.375 -7.75 1 98.88 97 MET A O 1
ATOM 772 N N . HIS A 1 98 ? -8.695 -8.156 -9.32 1 98.88 98 HIS A N 1
ATOM 773 C CA . HIS A 1 98 ? -9.711 -7.824 -8.328 1 98.88 98 HIS A CA 1
ATOM 774 C C . HIS A 1 98 ? -11.102 -8.227 -8.812 1 98.88 98 HIS A C 1
ATOM 776 O O . HIS A 1 98 ? -11.328 -8.367 -10.016 1 98.88 98 HIS A O 1
ATOM 782 N N . VAL A 1 99 ? -11.992 -8.445 -7.84 1 98.75 99 VAL A N 1
ATOM 783 C CA . VAL A 1 99 ? -13.391 -8.695 -8.172 1 98.75 99 VAL A CA 1
ATOM 784 C C . VAL A 1 99 ? -14.078 -7.387 -8.547 1 98.75 99 VAL A C 1
ATOM 786 O O . VAL A 1 99 ? -13.602 -6.305 -8.203 1 98.75 99 VAL A O 1
ATOM 789 N N . PRO A 1 100 ? -15.148 -7.465 -9.266 1 97.75 100 PRO A N 1
ATOM 790 C CA . PRO A 1 100 ? -15.789 -6.258 -9.797 1 97.75 100 PRO A CA 1
ATOM 791 C C . PRO A 1 100 ? -16.25 -5.305 -8.695 1 97.75 100 PRO A C 1
ATOM 793 O O . PRO A 1 100 ? -16.234 -4.082 -8.883 1 97.75 100 PRO A O 1
ATOM 796 N N . GLU A 1 101 ? -16.625 -5.738 -7.516 1 96.31 101 GLU A N 1
ATOM 797 C CA . GLU A 1 101 ? -17.219 -4.902 -6.48 1 96.31 101 GLU A CA 1
ATOM 798 C C . GLU A 1 101 ? -16.156 -4.23 -5.625 1 96.31 101 GLU A C 1
ATOM 800 O O . GLU A 1 101 ? -16.453 -3.361 -4.809 1 96.31 101 GLU A O 1
ATOM 805 N N . ALA A 1 102 ? -14.938 -4.586 -5.863 1 97.69 102 ALA A N 1
ATOM 806 C CA . ALA A 1 102 ? -13.859 -4.059 -5.031 1 97.69 102 ALA A CA 1
ATOM 807 C C . ALA A 1 102 ? -13.633 -2.574 -5.297 1 97.69 102 ALA A C 1
ATOM 809 O O . ALA A 1 102 ? -13.734 -2.121 -6.438 1 97.69 102 ALA A O 1
ATOM 810 N N . ASN A 1 103 ? -13.398 -1.804 -4.254 1 97 103 ASN A N 1
ATOM 811 C CA . ASN A 1 103 ? -12.992 -0.408 -4.375 1 97 103 ASN A CA 1
ATOM 812 C C . ASN A 1 103 ? -11.477 -0.277 -4.523 1 97 103 ASN A C 1
ATOM 814 O O . ASN A 1 103 ? -10.781 0.062 -3.562 1 97 103 ASN A O 1
ATOM 818 N N . VAL A 1 104 ? -10.977 -0.448 -5.719 1 98.31 104 VAL A N 1
ATOM 819 C CA . VAL A 1 104 ? -9.547 -0.567 -5.992 1 98.31 104 VAL A CA 1
ATOM 820 C C . VAL A 1 104 ? -8.898 0.815 -5.969 1 98.31 104 VAL A C 1
ATOM 822 O O . VAL A 1 104 ? -9.5 1.794 -6.43 1 98.31 104 VAL A O 1
ATOM 825 N N . SER A 1 105 ? -7.734 0.905 -5.473 1 98.5 105 SER A N 1
ATOM 826 C CA . SER A 1 105 ? -6.988 2.15 -5.312 1 98.5 105 SER A CA 1
ATOM 827 C C . SER A 1 105 ? -6.734 2.818 -6.66 1 98.5 105 SER A C 1
ATOM 829 O O . SER A 1 105 ? -6.332 2.156 -7.621 1 98.5 105 SER A O 1
ATOM 831 N N . ALA A 1 106 ? -6.883 4.109 -6.754 1 98.25 106 ALA A N 1
ATOM 832 C CA . ALA A 1 106 ? -6.574 4.883 -7.953 1 98.25 106 ALA A CA 1
ATOM 833 C C . ALA A 1 106 ? -5.082 4.848 -8.258 1 98.25 106 ALA A C 1
ATOM 835 O O . ALA A 1 106 ? -4.676 4.984 -9.414 1 98.25 106 ALA A O 1
ATOM 836 N N . MET A 1 107 ? -4.234 4.605 -7.203 1 98.62 107 MET A N 1
ATOM 837 C CA . MET A 1 107 ? -2.791 4.516 -7.402 1 98.62 107 MET A CA 1
ATOM 838 C C . MET A 1 107 ? -2.438 3.326 -8.289 1 98.62 107 MET A C 1
ATOM 840 O O . MET A 1 107 ? -1.484 3.389 -9.062 1 98.62 107 MET A O 1
ATOM 844 N N . LEU A 1 108 ? -3.184 2.254 -8.133 1 98.75 108 LEU A N 1
ATOM 845 C CA . LEU A 1 108 ? -2.973 1.072 -8.961 1 98.75 108 LEU A CA 1
ATOM 846 C C . LEU A 1 108 ? -3.572 1.269 -10.352 1 98.75 108 LEU A C 1
ATOM 848 O O . LEU A 1 108 ? -2.895 1.062 -11.359 1 98.75 108 LEU A O 1
ATOM 852 N N . LEU A 1 109 ? -4.805 1.693 -10.328 1 98.62 109 LEU A N 1
ATOM 853 C CA . LEU A 1 109 ? -5.559 1.782 -11.578 1 98.62 109 LEU A CA 1
ATOM 854 C C . LEU A 1 109 ? -4.992 2.875 -12.477 1 98.62 109 LEU A C 1
ATOM 856 O O . LEU A 1 109 ? -5.145 2.818 -13.695 1 98.62 109 LEU A O 1
ATOM 860 N N . GLY A 1 110 ? -4.371 3.85 -11.883 1 98.81 110 GLY A N 1
ATOM 861 C CA . GLY A 1 110 ? -3.893 4.996 -12.641 1 98.81 110 GLY A CA 1
ATOM 862 C C . GLY A 1 110 ? -2.469 4.832 -13.133 1 98.81 110 GLY A C 1
ATOM 863 O O . GLY A 1 110 ? -2.008 5.602 -13.984 1 98.81 110 GLY A O 1
ATOM 864 N N . ASP A 1 111 ? -1.721 3.934 -12.586 1 98.81 111 ASP A N 1
ATOM 865 C CA . ASP A 1 111 ? -0.355 3.68 -13.039 1 98.81 111 ASP A CA 1
ATOM 866 C C . ASP A 1 111 ? -0.339 2.725 -14.234 1 98.81 111 ASP A C 1
ATOM 868 O O . ASP A 1 111 ? -0.542 1.52 -14.07 1 98.81 111 ASP A O 1
ATOM 872 N N . LYS A 1 112 ? 0.067 3.186 -15.375 1 98.06 112 LYS A N 1
ATOM 873 C CA . LYS A 1 112 ? -0.041 2.463 -16.641 1 98.06 112 LYS A CA 1
ATOM 874 C C . LYS A 1 112 ? 0.935 1.291 -16.688 1 98.06 112 LYS A C 1
ATOM 876 O O . LYS A 1 112 ? 0.816 0.413 -17.547 1 98.06 112 LYS A O 1
ATOM 881 N N . ARG A 1 113 ? 1.904 1.292 -15.844 1 98.62 113 ARG A N 1
ATOM 882 C CA . ARG A 1 113 ? 2.857 0.188 -15.805 1 98.62 113 ARG A CA 1
ATOM 883 C C . ARG A 1 113 ? 2.209 -1.077 -15.258 1 98.62 113 ARG A C 1
ATOM 885 O O . ARG A 1 113 ? 2.748 -2.176 -15.406 1 98.62 113 ARG A O 1
ATOM 892 N N . ILE A 1 114 ? 1.066 -0.961 -14.555 1 98.88 114 ILE A N 1
ATOM 893 C CA . ILE A 1 114 ? 0.401 -2.078 -13.891 1 98.88 114 ILE A CA 1
ATOM 894 C C . ILE A 1 114 ? -0.687 -2.645 -14.805 1 98.88 114 ILE A C 1
ATOM 896 O O . ILE A 1 114 ? -1.531 -1.9 -15.305 1 98.88 114 ILE A O 1
ATOM 900 N N . ILE A 1 115 ? -0.615 -3.852 -15.047 1 98.75 115 ILE A N 1
ATOM 901 C CA . ILE A 1 115 ? -1.737 -4.535 -15.68 1 98.75 115 ILE A CA 1
ATOM 902 C C . ILE A 1 115 ? -2.789 -4.883 -14.625 1 98.75 115 ILE A C 1
ATOM 904 O O . ILE A 1 115 ? -2.523 -5.664 -13.711 1 98.75 115 ILE A O 1
ATOM 908 N N . CYS A 1 116 ? -3.91 -4.32 -14.703 1 98.75 116 CYS A N 1
ATOM 909 C CA . CYS A 1 116 ? -4.988 -4.562 -13.75 1 98.75 116 CYS A CA 1
ATOM 910 C C . CYS A 1 116 ? -6.18 -5.227 -14.43 1 98.75 116 CYS A C 1
ATOM 912 O O . CYS A 1 116 ? -6.707 -4.707 -15.414 1 98.75 116 CYS A O 1
ATOM 914 N N . LYS A 1 117 ? -6.578 -6.375 -13.906 1 98.69 117 LYS A N 1
ATOM 915 C CA . LYS A 1 117 ? -7.664 -7.137 -14.508 1 98.69 117 LYS A CA 1
ATOM 916 C C . LYS A 1 117 ? -8.742 -7.461 -13.484 1 98.69 117 LYS A C 1
ATOM 918 O O . LYS A 1 117 ? -8.438 -7.762 -12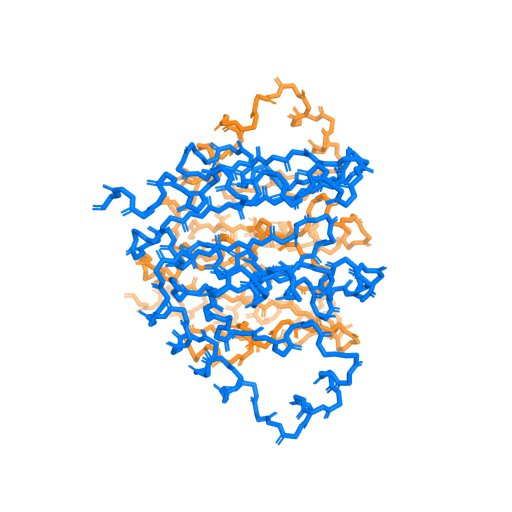.328 1 98.69 117 LYS A O 1
ATOM 923 N N . GLU A 1 118 ? -9.93 -7.402 -13.977 1 98.56 118 GLU A N 1
ATOM 924 C CA . GLU A 1 118 ? -11.086 -7.836 -13.188 1 98.56 118 GLU A CA 1
ATOM 925 C C . GLU A 1 118 ? -11.414 -9.297 -13.469 1 98.56 118 GLU A C 1
ATOM 927 O O . GLU A 1 118 ? -11.227 -9.789 -14.586 1 98.56 118 GLU A O 1
ATOM 932 N N . TYR A 1 119 ? -11.82 -10.023 -12.453 1 98.81 119 TYR A N 1
ATOM 933 C CA . TYR A 1 119 ? -12.289 -11.391 -12.648 1 98.81 119 TYR A CA 1
ATOM 934 C C . TYR A 1 119 ? -13.586 -11.625 -11.891 1 98.81 119 TYR A C 1
ATOM 936 O O . TYR A 1 119 ? -13.781 -11.102 -10.789 1 98.81 119 TYR A O 1
ATOM 944 N N . GLN A 1 120 ? -14.469 -12.438 -12.477 1 98.19 120 GLN A N 1
ATOM 945 C CA . GLN A 1 120 ? -15.742 -12.789 -11.852 1 98.19 120 GLN A CA 1
ATOM 946 C C . GLN A 1 120 ? -15.727 -14.234 -11.352 1 98.19 120 GLN A C 1
ATOM 948 O O . GLN A 1 120 ? -16.469 -14.586 -10.445 1 98.19 120 GLN A O 1
ATOM 953 N N . THR A 1 121 ? -14.914 -15.055 -12.031 1 98.38 121 THR A N 1
ATOM 954 C CA . THR A 1 121 ? -14.82 -16.469 -11.68 1 98.38 121 THR A CA 1
ATOM 955 C C . THR A 1 121 ? -13.359 -16.891 -11.523 1 98.38 121 THR A C 1
ATOM 957 O O . THR A 1 121 ? -12.461 -16.219 -12.023 1 98.38 121 THR A O 1
ATOM 960 N N . ILE A 1 122 ? -13.141 -17.984 -10.828 1 98.56 122 ILE A N 1
ATOM 961 C CA . ILE A 1 122 ? -11.797 -18.531 -10.648 1 98.56 122 ILE A CA 1
ATOM 962 C C . ILE A 1 122 ? -11.211 -18.906 -12.008 1 98.56 122 ILE A C 1
ATOM 964 O O . ILE A 1 122 ? -10.008 -18.734 -12.242 1 98.56 122 ILE A O 1
ATOM 968 N N . ASP A 1 123 ? -12.023 -19.328 -12.906 1 98.56 123 ASP A N 1
ATOM 969 C CA . ASP A 1 123 ? -11.555 -19.672 -14.25 1 98.56 123 ASP A CA 1
ATOM 970 C C . ASP A 1 123 ? -11.031 -18.422 -14.977 1 98.56 123 ASP A C 1
ATOM 972 O O . ASP A 1 123 ? -10.008 -18.5 -15.672 1 98.56 123 ASP A O 1
ATOM 976 N N . GLU A 1 124 ? -11.742 -17.359 -14.859 1 98.75 124 GLU A N 1
ATOM 977 C CA . GLU A 1 124 ? -11.289 -16.109 -15.453 1 98.75 124 GLU A CA 1
ATOM 978 C C . GLU A 1 124 ? -9.969 -15.648 -14.828 1 98.75 124 GLU A C 1
ATOM 980 O O . GLU A 1 124 ? -9.078 -15.18 -15.523 1 98.75 124 GLU A O 1
ATOM 985 N N . LEU A 1 125 ? -9.914 -15.789 -13.539 1 98.81 125 LEU A N 1
ATOM 986 C CA . LEU A 1 125 ? -8.703 -15.469 -12.797 1 98.81 125 LEU A CA 1
ATOM 987 C C . LEU A 1 125 ? -7.512 -16.266 -13.328 1 98.81 125 LEU A C 1
ATOM 989 O O . LEU A 1 125 ? -6.465 -15.688 -13.625 1 98.81 125 LEU A O 1
ATOM 993 N N . LYS A 1 126 ? -7.645 -17.516 -13.508 1 98.81 126 LYS A N 1
ATOM 994 C CA . LYS A 1 126 ? -6.59 -18.391 -14 1 98.81 126 LYS A CA 1
ATOM 995 C C . LYS A 1 126 ? -6.203 -18.047 -15.43 1 98.81 126 LYS A C 1
ATOM 997 O O . LYS A 1 126 ? -5.023 -18.078 -15.781 1 98.81 126 LYS A O 1
ATOM 1002 N N . ARG A 1 127 ? -7.176 -17.719 -16.188 1 98.62 127 ARG A N 1
ATOM 1003 C CA . ARG A 1 127 ? -6.93 -17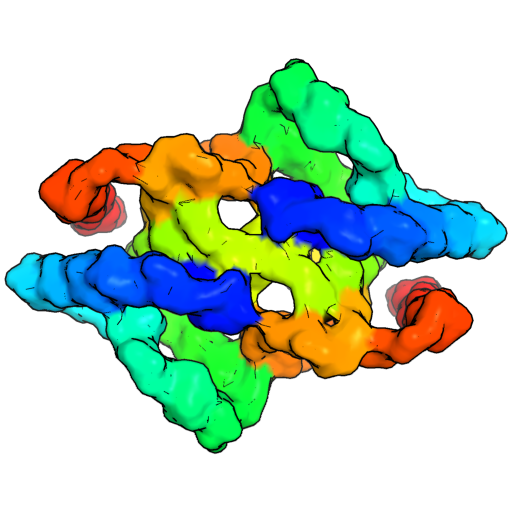.359 -17.578 1 98.62 127 ARG A CA 1
ATOM 1004 C C . ARG A 1 127 ? -6.082 -16.094 -17.672 1 98.62 127 ARG A C 1
ATOM 1006 O O . ARG A 1 127 ? -5.133 -16.031 -18.453 1 98.62 127 ARG A O 1
ATOM 1013 N N . GLU A 1 128 ? -6.461 -15.086 -16.922 1 98.69 128 GLU A N 1
ATOM 1014 C CA . GLU A 1 128 ? -5.719 -13.828 -16.953 1 98.69 128 GLU A CA 1
ATOM 1015 C C . GLU A 1 128 ? -4.293 -14.023 -16.453 1 98.69 128 GLU A C 1
ATOM 1017 O O . GLU A 1 128 ? -3.359 -13.398 -16.953 1 98.69 128 GLU A O 1
ATOM 1022 N N . MET A 1 129 ? -4.125 -14.883 -15.406 1 98.81 129 MET A N 1
ATOM 1023 C CA . MET A 1 129 ? -2.775 -15.18 -14.93 1 98.81 129 MET A CA 1
ATOM 1024 C C . MET A 1 129 ? -1.959 -15.875 -16.016 1 98.81 129 MET A C 1
ATOM 1026 O O . MET A 1 129 ? -0.786 -15.555 -16.219 1 98.81 129 MET A O 1
ATOM 1030 N N . THR A 1 130 ? -2.568 -16.766 -16.75 1 98.44 130 THR A N 1
ATOM 1031 C CA . THR A 1 130 ? -1.895 -17.469 -17.828 1 98.44 130 THR A CA 1
ATOM 1032 C C . THR A 1 130 ? -1.448 -16.484 -18.922 1 98.44 130 THR A C 1
ATOM 1034 O O . THR A 1 130 ? -0.308 -16.547 -19.375 1 98.44 130 THR A O 1
ATOM 1037 N N . ASN A 1 131 ? -2.348 -15.617 -19.312 1 98.19 131 ASN A N 1
ATOM 1038 C CA . ASN A 1 131 ? -2.027 -14.609 -20.328 1 98.19 131 ASN A CA 1
ATOM 1039 C C . ASN A 1 131 ? -0.846 -13.742 -19.906 1 98.19 131 ASN A C 1
ATOM 1041 O O . ASN A 1 131 ? 0.066 -13.5 -20.688 1 98.19 131 ASN A O 1
ATOM 1045 N N . PHE A 1 132 ? -0.889 -13.336 -18.734 1 98.56 132 PHE A N 1
ATOM 1046 C CA . PHE A 1 132 ? 0.157 -12.469 -18.203 1 98.56 132 PHE A CA 1
ATOM 1047 C C . PHE A 1 132 ? 1.501 -13.188 -18.188 1 98.56 132 PHE A C 1
ATOM 1049 O O . PHE A 1 132 ? 2.514 -12.625 -18.609 1 98.56 132 PHE A O 1
ATOM 1056 N N . LEU A 1 133 ? 1.51 -14.406 -17.688 1 97.88 133 LEU A N 1
ATOM 1057 C CA . LEU A 1 133 ? 2.746 -15.164 -17.547 1 97.88 133 LEU A CA 1
ATOM 1058 C C . LEU A 1 133 ? 3.324 -15.547 -18.906 1 97.88 133 LEU A C 1
ATOM 1060 O O . LEU A 1 133 ? 4.543 -15.633 -19.062 1 97.88 133 LEU A O 1
ATOM 1064 N N . SER A 1 134 ? 2.443 -15.773 -19.844 1 95.25 134 SER A N 1
ATOM 1065 C CA . SER A 1 134 ? 2.895 -16.047 -21.203 1 95.25 134 SER A CA 1
ATOM 1066 C C . SER A 1 134 ? 3.607 -14.852 -21.812 1 95.25 134 SER A C 1
ATOM 1068 O O . SER A 1 134 ? 4.605 -15 -22.516 1 95.25 134 SER A O 1
ATOM 1070 N N . ASP A 1 135 ? 3.17 -13.664 -21.531 1 91.88 135 ASP A N 1
ATOM 1071 C CA . ASP A 1 135 ? 3.75 -12.422 -22.031 1 91.88 135 ASP A CA 1
ATOM 1072 C C . ASP A 1 135 ? 5.043 -12.078 -21.297 1 91.88 135 ASP A C 1
ATOM 1074 O O . ASP A 1 135 ? 5.992 -11.57 -21.906 1 91.88 135 ASP A O 1
ATOM 1078 N N . ALA A 1 136 ? 5.051 -12.305 -20.016 1 86.5 136 ALA A N 1
ATOM 1079 C CA . ALA A 1 136 ? 6.203 -11.977 -19.172 1 86.5 136 ALA A CA 1
ATOM 1080 C C . ALA A 1 136 ? 7.391 -12.883 -19.5 1 86.5 136 ALA A C 1
ATOM 1082 O O . ALA A 1 136 ? 8.547 -12.477 -19.359 1 86.5 136 ALA A O 1
ATOM 1083 N N . ASN A 1 137 ? 7.09 -14.102 -19.844 1 81.38 137 ASN A N 1
ATOM 1084 C CA . ASN A 1 137 ? 8.133 -15.055 -20.203 1 81.38 137 ASN A CA 1
ATOM 1085 C C . ASN A 1 137 ? 8.789 -14.695 -21.531 1 81.38 137 ASN A C 1
ATOM 1087 O O . ASN A 1 137 ? 9.906 -15.141 -21.812 1 81.38 137 ASN A O 1
ATOM 1091 N N . LYS A 1 138 ? 8.133 -13.875 -22.281 1 72.5 138 LYS A N 1
ATOM 1092 C CA . LYS A 1 138 ? 8.68 -13.445 -23.562 1 72.5 138 LYS A CA 1
ATOM 1093 C C . LYS A 1 138 ? 9.586 -12.227 -23.406 1 72.5 138 LYS A C 1
ATOM 1095 O O . LYS A 1 138 ? 10.32 -11.867 -24.328 1 72.5 138 LYS A O 1
ATOM 1100 N N . LEU A 1 139 ? 9.531 -11.547 -22.297 1 59.34 139 LEU A N 1
ATOM 1101 C CA . LEU A 1 139 ? 10.383 -10.383 -22.062 1 59.34 139 LEU A CA 1
ATOM 1102 C C . LEU A 1 139 ? 11.758 -10.812 -21.547 1 59.34 139 LEU A C 1
ATOM 1104 O O . LEU A 1 139 ? 12.766 -10.203 -21.906 1 59.34 139 LEU A O 1
ATOM 1108 N N . MET B 1 1 ? 7.031 23.734 5.828 1 96.19 1 MET B N 1
ATOM 1109 C CA . MET B 1 1 ? 7.391 22.594 4.988 1 96.19 1 MET B CA 1
ATOM 1110 C C . MET B 1 1 ? 6.211 22.156 4.129 1 96.19 1 MET B C 1
ATOM 1112 O O . MET B 1 1 ? 5.055 22.391 4.492 1 96.19 1 MET B O 1
ATOM 1116 N N . ARG B 1 2 ? 6.52 21.547 3.018 1 98.62 2 ARG B N 1
ATOM 1117 C CA . ARG B 1 2 ? 5.5 20.922 2.18 1 98.62 2 ARG B CA 1
ATOM 1118 C C . ARG B 1 2 ? 5.289 19.469 2.566 1 98.62 2 ARG B C 1
ATOM 1120 O O . ARG B 1 2 ? 6.219 18.656 2.492 1 98.62 2 ARG B O 1
ATOM 1127 N N . VAL B 1 3 ? 4.047 19.172 2.992 1 98.81 3 VAL B N 1
ATOM 1128 C CA . VAL B 1 3 ? 3.756 17.875 3.561 1 98.81 3 VAL B CA 1
ATOM 1129 C C . VAL B 1 3 ? 2.807 17.109 2.641 1 98.81 3 VAL B C 1
ATOM 1131 O O . VAL B 1 3 ? 1.798 17.656 2.188 1 98.81 3 VAL B O 1
ATOM 1134 N N . PHE B 1 4 ? 3.141 15.938 2.334 1 98.94 4 PHE B N 1
ATOM 1135 C CA . PHE B 1 4 ? 2.188 15 1.753 1 98.94 4 PHE B CA 1
ATOM 1136 C C . PHE B 1 4 ? 1.455 14.227 2.844 1 98.94 4 PHE B C 1
ATOM 1138 O O . PHE B 1 4 ? 2.055 13.398 3.537 1 98.94 4 PHE B O 1
ATOM 1145 N N . LEU B 1 5 ? 0.224 14.523 3.066 1 98.94 5 LEU B N 1
ATOM 1146 C CA . LEU B 1 5 ? -0.614 13.789 4.008 1 98.94 5 LEU B CA 1
ATOM 1147 C C . LEU B 1 5 ? -1.297 12.609 3.324 1 98.94 5 LEU B C 1
ATOM 1149 O O . LEU B 1 5 ? -2.021 12.789 2.342 1 98.94 5 LEU B O 1
ATOM 1153 N N . SER B 1 6 ? -1.035 11.398 3.809 1 98.94 6 SER B N 1
ATOM 1154 C CA . SER B 1 6 ? -1.577 10.18 3.221 1 98.94 6 SER B CA 1
ATOM 1155 C C . SER B 1 6 ? -2.486 9.453 4.203 1 98.94 6 SER B C 1
ATOM 1157 O O . SER B 1 6 ? -2.174 9.352 5.391 1 98.94 6 SER B O 1
ATOM 1159 N N . ALA B 1 7 ? -3.58 9.023 3.76 1 98.88 7 ALA B N 1
ATOM 1160 C CA . ALA B 1 7 ? -4.535 8.25 4.555 1 98.88 7 ALA B CA 1
ATOM 1161 C C . ALA B 1 7 ? -5.496 7.477 3.656 1 98.88 7 ALA B C 1
ATOM 1163 O O . ALA B 1 7 ? -5.617 7.77 2.465 1 98.88 7 ALA B O 1
ATOM 1164 N N . SER B 1 8 ? -6.121 6.488 4.262 1 98.69 8 SER B N 1
ATOM 1165 C CA . SER B 1 8 ? -7.039 5.637 3.512 1 98.69 8 SER B CA 1
ATOM 1166 C C . SER B 1 8 ? -8.227 6.438 2.988 1 98.69 8 SER B C 1
ATOM 1168 O O . SER B 1 8 ? -8.828 7.223 3.725 1 98.69 8 SER B O 1
ATOM 1170 N N . ILE B 1 9 ? -8.508 6.289 1.763 1 98.31 9 ILE B N 1
ATOM 1171 C CA . ILE B 1 9 ? -9.688 6.895 1.147 1 98.31 9 ILE B CA 1
ATOM 1172 C C . ILE B 1 9 ? -10.672 5.805 0.738 1 98.31 9 ILE B C 1
ATOM 1174 O O . ILE B 1 9 ? -11.719 5.641 1.368 1 98.31 9 ILE B O 1
ATOM 1178 N N . ARG B 1 10 ? -10.289 4.895 -0.096 1 97.19 10 ARG B N 1
ATOM 1179 C CA . ARG B 1 10 ? -11.18 3.871 -0.625 1 97.19 10 ARG B CA 1
ATOM 1180 C C . ARG B 1 10 ? -11.242 2.664 0.307 1 97.19 10 ARG B C 1
ATOM 1182 O O . ARG B 1 10 ? -12.148 1.834 0.194 1 97.19 10 ARG B O 1
ATOM 1189 N N . GLY B 1 11 ? -10.25 2.557 1.218 1 96.25 11 GLY B N 1
ATOM 1190 C CA . GLY B 1 11 ? -10.289 1.5 2.215 1 96.25 11 GLY B CA 1
ATOM 1191 C C . GLY B 1 11 ? -11.281 1.771 3.334 1 96.25 11 GLY B C 1
ATOM 1192 O O . GLY B 1 11 ? -11.539 0.897 4.164 1 96.25 11 GLY B O 1
ATOM 1193 N N . GLY B 1 12 ? -11.773 2.961 3.371 1 95.94 12 GLY B N 1
ATOM 1194 C CA . GLY B 1 12 ? -12.727 3.391 4.379 1 95.94 12 GLY B CA 1
ATOM 1195 C C . GLY B 1 12 ? -12.406 4.758 4.957 1 95.94 12 GLY B C 1
ATOM 1196 O O . GLY B 1 12 ? -11.242 5.148 5.035 1 95.94 12 GLY B O 1
ATOM 1197 N N . ARG B 1 13 ? -13.469 5.457 5.43 1 97.44 13 ARG B N 1
ATOM 1198 C CA . ARG B 1 13 ? -13.328 6.824 5.918 1 97.44 13 ARG B CA 1
ATOM 1199 C C . ARG B 1 13 ? -13.664 6.914 7.406 1 97.44 13 ARG B C 1
ATOM 1201 O O . ARG B 1 13 ? -14.102 7.957 7.887 1 97.44 13 ARG B O 1
ATOM 1208 N N . GLN B 1 14 ? -13.5 5.766 8.07 1 96.75 14 GLN B N 1
ATOM 1209 C CA . GLN B 1 14 ? -13.859 5.719 9.477 1 96.75 14 GLN B CA 1
ATOM 1210 C C . GLN B 1 14 ? -13.008 6.68 10.297 1 96.75 14 GLN B C 1
ATOM 1212 O O . GLN B 1 14 ? -13.43 7.137 11.367 1 96.75 14 GLN B O 1
ATOM 1217 N N . MET B 1 15 ? -11.82 7.027 9.758 1 97.94 15 MET B N 1
ATOM 1218 C CA . MET B 1 15 ? -10.891 7.852 10.523 1 97.94 15 MET B CA 1
ATOM 1219 C C . MET B 1 15 ? -10.82 9.266 9.961 1 97.94 15 MET B C 1
ATOM 1221 O O . MET B 1 15 ? -9.867 10 10.219 1 97.94 15 MET B O 1
ATOM 1225 N N . LEU B 1 16 ? -11.844 9.664 9.242 1 98.62 16 LEU B N 1
ATOM 1226 C CA . LEU B 1 16 ? -11.852 10.953 8.555 1 98.62 16 LEU B CA 1
ATOM 1227 C C . LEU B 1 16 ? -11.672 12.094 9.555 1 98.62 16 LEU B C 1
ATOM 1229 O O . LEU B 1 16 ? -10.984 13.07 9.266 1 98.62 16 LEU B O 1
ATOM 1233 N N . SER B 1 17 ? -12.32 12.047 10.68 1 98.69 17 SER B N 1
ATOM 1234 C CA . SER B 1 17 ? -12.18 13.094 11.68 1 98.69 17 SER B CA 1
ATOM 1235 C C . SER B 1 17 ? -10.719 13.289 12.078 1 98.69 17 SER B C 1
ATOM 1237 O O . SER B 1 17 ? -10.266 14.414 12.289 1 98.69 17 SER B O 1
ATOM 1239 N N . THR B 1 18 ? -9.977 12.172 12.188 1 98.81 18 THR B N 1
ATOM 1240 C CA . THR B 1 18 ? -8.547 12.227 12.5 1 98.81 18 THR B CA 1
ATOM 1241 C C . THR B 1 18 ? -7.77 12.891 11.367 1 98.81 18 THR B C 1
ATOM 1243 O O . THR B 1 18 ? -6.895 13.719 11.617 1 98.81 18 THR B O 1
ATOM 1246 N N . TYR B 1 19 ? -8.117 12.531 10.117 1 98.81 19 TYR B N 1
ATOM 1247 C CA . TYR B 1 19 ? -7.453 13.148 8.977 1 98.81 19 TYR B CA 1
ATOM 1248 C C . TYR B 1 19 ? -7.621 14.664 9 1 98.81 19 TYR B C 1
ATOM 1250 O O . TYR B 1 19 ? -6.672 15.406 8.719 1 98.81 19 TYR B O 1
ATOM 1258 N N . MET B 1 20 ? -8.828 15.047 9.305 1 98.88 20 MET B N 1
ATOM 1259 C CA . MET B 1 20 ? -9.148 16.469 9.359 1 98.88 20 MET B CA 1
ATOM 1260 C C . MET B 1 20 ? -8.328 17.172 10.445 1 98.88 20 MET B C 1
ATOM 1262 O O . MET B 1 20 ? -7.82 18.281 10.227 1 98.88 20 MET B O 1
ATOM 1266 N N . GLU B 1 21 ? -8.188 16.547 11.602 1 98.88 21 GLU B N 1
ATOM 1267 C CA . GLU B 1 21 ? -7.375 17.094 12.688 1 98.88 21 GLU B CA 1
ATOM 1268 C C . GLU B 1 21 ? -5.91 17.219 12.273 1 98.88 21 GLU B C 1
ATOM 1270 O O . GLU B 1 21 ? -5.27 18.234 12.555 1 98.88 21 GLU B O 1
ATOM 1275 N N . MET B 1 22 ? -5.371 16.203 11.633 1 98.94 22 MET B N 1
ATOM 1276 C CA . MET B 1 22 ? -3.988 16.234 11.172 1 98.94 22 MET B CA 1
ATOM 1277 C C . MET B 1 22 ? -3.764 17.391 10.203 1 98.94 22 MET B C 1
ATOM 1279 O O . MET B 1 22 ? -2.824 18.172 10.367 1 98.94 22 MET B O 1
ATOM 1283 N N . CYS B 1 23 ? -4.656 17.484 9.227 1 98.88 23 CYS B N 1
ATOM 1284 C CA . CYS B 1 23 ? -4.531 18.516 8.195 1 98.88 23 CYS B CA 1
ATOM 1285 C C . CYS B 1 23 ? -4.609 19.906 8.797 1 98.88 23 CYS B C 1
ATOM 1287 O O . CYS B 1 23 ? -3.768 20.766 8.508 1 98.88 23 CYS B O 1
ATOM 1289 N N . SER B 1 24 ? -5.621 20.109 9.641 1 98.75 24 SER B N 1
ATOM 1290 C CA . SER B 1 24 ? -5.812 21.406 10.281 1 98.75 24 SER B CA 1
ATOM 1291 C C . SER B 1 24 ? -4.605 21.781 11.133 1 98.75 24 SER B C 1
ATOM 1293 O O . SER B 1 24 ? -4.145 22.922 11.094 1 98.75 24 SER B O 1
ATOM 1295 N N . PHE B 1 25 ? -4.105 20.859 11.914 1 98.88 25 PHE B N 1
ATOM 1296 C CA . PHE B 1 25 ? -2.967 21.094 12.789 1 98.88 25 PHE B CA 1
ATOM 1297 C C . PHE B 1 25 ? -1.74 21.5 11.977 1 98.88 25 PHE B C 1
ATOM 1299 O O . PHE B 1 25 ? -1.046 22.453 12.328 1 98.88 25 PHE B O 1
ATOM 1306 N N . LEU B 1 26 ? -1.437 20.75 10.883 1 98.81 26 LEU B N 1
ATOM 1307 C CA . LEU B 1 26 ? -0.286 21.047 10.031 1 98.81 26 LEU B CA 1
ATOM 1308 C C . LEU B 1 26 ? -0.396 22.438 9.422 1 98.81 26 LEU B C 1
ATOM 1310 O O . LEU B 1 26 ? 0.57 23.203 9.43 1 98.81 26 LEU B O 1
ATOM 1314 N N . GLN B 1 27 ? -1.601 22.734 8.945 1 98.69 27 GLN B N 1
ATOM 1315 C CA . GLN B 1 27 ? -1.818 24.031 8.328 1 98.69 27 GLN B CA 1
ATOM 1316 C C . GLN B 1 27 ? -1.716 25.156 9.352 1 98.69 27 GLN B C 1
ATOM 1318 O O . GLN B 1 27 ? -1.112 26.203 9.086 1 98.69 27 GLN B O 1
ATOM 1323 N N . ASP B 1 28 ? -2.27 24.938 10.539 1 98.31 28 ASP B N 1
ATOM 1324 C CA . ASP B 1 28 ? -2.201 25.922 11.609 1 98.31 28 ASP B CA 1
ATOM 1325 C C . ASP B 1 28 ? -0.761 26.141 12.07 1 98.31 28 ASP B C 1
ATOM 1327 O O . ASP B 1 28 ? -0.419 27.203 12.586 1 98.31 28 ASP B O 1
ATOM 1331 N N . SER B 1 29 ? 0.018 25.109 11.961 1 97.69 29 SER B N 1
ATOM 1332 C CA . SER B 1 29 ? 1.429 25.188 12.328 1 97.69 29 SER B CA 1
ATOM 1333 C C . SER B 1 29 ? 2.273 25.734 11.18 1 97.69 29 SER B C 1
ATOM 1335 O O . SER B 1 29 ? 3.49 25.531 11.156 1 97.69 29 SER B O 1
ATOM 1337 N N . ARG B 1 30 ? 1.645 26.203 10.109 1 97.06 30 ARG B N 1
ATOM 1338 C CA . ARG B 1 30 ? 2.244 26.953 9.008 1 97.06 30 ARG B CA 1
ATOM 1339 C C . ARG B 1 30 ? 2.959 26.016 8.039 1 97.06 30 ARG B C 1
ATOM 1341 O O . ARG B 1 30 ? 3.947 26.391 7.41 1 97.06 30 ARG B O 1
ATOM 1348 N N . HIS B 1 31 ? 2.627 24.781 8.008 1 98.38 31 HIS B N 1
ATOM 1349 C CA . HIS B 1 31 ? 3.045 23.875 6.945 1 98.38 31 HIS B CA 1
ATOM 1350 C C . HIS B 1 31 ? 2.051 23.891 5.789 1 98.38 31 HIS B C 1
ATOM 1352 O O . HIS B 1 31 ? 0.886 24.25 5.969 1 98.38 31 HIS B O 1
ATOM 1358 N N . GLU B 1 32 ? 2.547 23.609 4.652 1 98.62 32 GLU B N 1
ATOM 1359 C CA . GLU B 1 32 ? 1.685 23.453 3.486 1 98.62 32 GLU B CA 1
ATOM 1360 C C . GLU B 1 32 ? 1.347 21.984 3.248 1 98.62 32 GLU B C 1
ATOM 1362 O O . GLU B 1 32 ? 2.236 21.172 2.977 1 98.62 32 GLU B O 1
ATOM 1367 N N . VAL B 1 33 ? 0.058 21.688 3.354 1 98.88 33 VAL B N 1
ATOM 1368 C CA . VAL B 1 33 ? -0.372 20.328 3.07 1 98.88 33 VAL B CA 1
ATOM 1369 C C . VAL B 1 33 ? -0.78 20.203 1.604 1 98.88 33 VAL B C 1
ATOM 1371 O O . VAL B 1 33 ? -1.881 20.609 1.224 1 98.88 33 VAL B O 1
ATOM 1374 N N . LEU B 1 34 ? 0.039 19.609 0.81 1 98.81 34 LEU B N 1
ATOM 1375 C CA . LEU B 1 34 ? -0.199 19.562 -0.628 1 98.81 34 LEU B CA 1
ATOM 1376 C C . LEU B 1 34 ? -1.38 18.641 -0.948 1 98.81 34 LEU B C 1
ATOM 1378 O O . LEU B 1 34 ? -2.129 18.906 -1.894 1 98.81 34 LEU B O 1
ATOM 1382 N N . SER B 1 35 ? -1.58 17.625 -0.158 1 98.69 35 SER B N 1
ATOM 1383 C CA . SER B 1 35 ? -2.635 16.641 -0.361 1 98.69 35 SER B CA 1
ATOM 1384 C C . SER B 1 35 ? -3.779 16.844 0.629 1 98.69 35 SER B C 1
ATOM 1386 O O . SER B 1 35 ? -4.309 15.867 1.178 1 98.69 35 SER B O 1
ATOM 1388 N N . TRP B 1 36 ? -4.121 18.031 0.833 1 97.88 36 TRP B N 1
ATOM 1389 C CA . TRP B 1 36 ? -5.117 18.391 1.842 1 97.88 36 TRP B CA 1
ATOM 1390 C C . TRP B 1 36 ? -6.453 17.719 1.545 1 97.88 36 TRP B C 1
ATOM 1392 O O . TRP B 1 36 ? -7.277 17.531 2.445 1 97.88 36 TRP B O 1
ATOM 1402 N N . HIS B 1 37 ? -6.734 17.297 0.385 1 97.88 37 HIS B N 1
ATOM 1403 C CA . HIS B 1 37 ? -8.016 16.734 -0.017 1 97.88 37 HIS B CA 1
ATOM 1404 C C . HIS B 1 37 ? -8.289 15.414 0.71 1 97.88 37 HIS B C 1
ATOM 1406 O O . HIS B 1 37 ? -9.445 15.016 0.873 1 97.88 37 HIS B O 1
ATOM 1412 N N . VAL B 1 38 ? -7.238 14.742 1.164 1 98.19 38 VAL B N 1
ATOM 1413 C CA . VAL B 1 38 ? -7.41 13.484 1.874 1 98.19 38 VAL B CA 1
ATOM 1414 C C . VAL B 1 38 ? -8.312 13.688 3.088 1 98.19 38 VAL B C 1
ATOM 1416 O O . VAL B 1 38 ? -8.984 12.758 3.535 1 98.19 38 VAL B O 1
ATOM 1419 N N . ALA B 1 39 ? -8.352 14.914 3.6 1 98.44 39 ALA B N 1
ATOM 1420 C CA . ALA B 1 39 ? -9.164 15.266 4.762 1 98.44 39 ALA B CA 1
ATOM 1421 C C . ALA B 1 39 ? -10.539 15.766 4.34 1 98.44 39 ALA B C 1
ATOM 1423 O O . ALA B 1 39 ? -11.375 16.094 5.188 1 98.44 39 ALA B O 1
ATOM 1424 N N . ASP B 1 40 ? -10.812 15.789 3.047 1 98.25 40 ASP B N 1
ATOM 1425 C CA . ASP B 1 40 ? -12.086 16.266 2.523 1 98.25 40 ASP B CA 1
ATOM 1426 C C . ASP B 1 40 ? -13.164 15.188 2.617 1 98.25 40 ASP B C 1
ATOM 1428 O O . ASP B 1 40 ? -13.039 14.125 2.002 1 98.25 40 ASP B O 1
ATOM 1432 N N . PRO B 1 41 ? -14.32 15.453 3.334 1 97.19 41 PRO B N 1
ATOM 1433 C CA . PRO B 1 41 ? -15.398 14.469 3.455 1 97.19 41 PRO B CA 1
ATOM 1434 C C . PRO B 1 41 ? -16.016 14.102 2.109 1 97.19 41 PRO B C 1
ATOM 1436 O O . PRO B 1 41 ? -16.594 13.016 1.965 1 97.19 41 PRO B O 1
ATOM 1439 N N . GLU B 1 42 ? -15.844 14.914 1.114 1 96.88 42 GLU B N 1
ATOM 1440 C CA . GLU B 1 42 ? -16.484 14.68 -0.174 1 96.88 42 GLU B CA 1
ATOM 1441 C C . GLU B 1 42 ? -15.469 14.242 -1.227 1 96.88 42 GLU B C 1
ATOM 1443 O O . GLU B 1 42 ? -15.758 14.273 -2.426 1 96.88 42 GLU B O 1
ATOM 1448 N N . LEU B 1 43 ? -14.328 13.812 -0.813 1 97.19 43 LEU B N 1
ATOM 1449 C CA . LEU B 1 43 ? -13.234 13.531 -1.739 1 97.19 43 LEU B CA 1
ATOM 1450 C C . LEU B 1 43 ? -13.641 12.477 -2.76 1 97.19 43 LEU B C 1
ATOM 1452 O O . LEU B 1 43 ? -13.359 12.617 -3.953 1 97.19 43 LEU B O 1
ATOM 1456 N N . GLU B 1 44 ? -14.266 11.406 -2.301 1 93.38 44 GLU B N 1
ATOM 1457 C CA . GLU B 1 44 ? -14.625 10.328 -3.215 1 93.38 44 GLU B CA 1
ATOM 1458 C C . GLU B 1 44 ? -15.531 10.828 -4.336 1 93.38 44 GLU B C 1
ATOM 1460 O O . GLU B 1 44 ? -15.391 10.406 -5.484 1 93.38 44 GLU B O 1
ATOM 1465 N N . LYS B 1 45 ? -16.422 11.719 -3.938 1 94.12 45 LYS B N 1
ATOM 1466 C CA . LYS B 1 45 ? -17.297 12.312 -4.945 1 94.12 45 LYS B CA 1
ATOM 1467 C C . LYS B 1 45 ? -16.5 13.172 -5.922 1 94.12 45 LYS B C 1
ATOM 1469 O O . LYS B 1 45 ? -16.719 13.109 -7.133 1 94.12 45 LYS B O 1
ATOM 1474 N N . THR B 1 46 ? -15.578 13.945 -5.418 1 94.44 46 THR B N 1
ATOM 1475 C CA . THR B 1 46 ? -14.766 14.82 -6.25 1 94.44 46 THR B CA 1
ATOM 1476 C C . THR B 1 46 ? -13.844 14.008 -7.156 1 94.44 46 THR B C 1
ATOM 1478 O O . THR B 1 46 ? -13.703 14.312 -8.344 1 94.44 46 THR B O 1
ATOM 1481 N N . GLU B 1 47 ? -13.32 12.945 -6.605 1 94.19 47 GLU B N 1
ATOM 1482 C CA . GLU B 1 47 ? -12.391 12.125 -7.379 1 94.19 47 GLU B CA 1
ATOM 1483 C C . GLU B 1 47 ? -13.117 11.305 -8.438 1 94.19 47 GLU B C 1
ATOM 1485 O O . GLU B 1 47 ? -12.508 10.852 -9.406 1 94.19 47 GLU B O 1
ATOM 1490 N N . SER B 1 48 ? -14.398 11.062 -8.203 1 92.62 48 SER B N 1
ATOM 1491 C CA . SER B 1 48 ? -15.172 10.328 -9.195 1 92.62 48 SER B CA 1
ATOM 1492 C C . SER B 1 48 ? -15.234 11.086 -10.516 1 92.62 48 SER B C 1
ATOM 1494 O O . SER B 1 48 ? -15.547 10.508 -11.562 1 92.62 48 SER B O 1
ATOM 1496 N N . LEU B 1 49 ? -14.891 12.398 -10.492 1 95.94 49 LEU B N 1
ATOM 1497 C CA . LEU B 1 49 ? -14.914 13.242 -11.68 1 95.94 49 LEU B CA 1
ATOM 1498 C C . LEU B 1 49 ? -13.578 13.203 -12.406 1 95.94 49 LEU B C 1
ATOM 1500 O O . LEU B 1 49 ? -13.453 13.734 -13.516 1 95.94 49 LEU B O 1
ATOM 1504 N N . LEU B 1 50 ? -12.609 12.594 -11.852 1 97.56 50 LEU B N 1
ATOM 1505 C CA . LEU B 1 50 ? -11.281 12.438 -12.422 1 97.56 50 LEU B CA 1
ATOM 1506 C C . LEU B 1 50 ? -11.055 11 -12.883 1 97.56 50 LEU B C 1
ATOM 1508 O O . LEU B 1 50 ? -11.609 10.07 -12.305 1 97.56 50 LEU B O 1
ATOM 1512 N N . SER B 1 51 ? -10.219 10.82 -13.953 1 98.19 51 SER B N 1
ATOM 1513 C CA . SER B 1 51 ? -9.773 9.477 -14.281 1 98.19 51 SER B CA 1
ATOM 1514 C C . SER B 1 51 ? -8.789 8.945 -13.242 1 98.19 51 SER B C 1
ATOM 1516 O O . SER B 1 51 ? -8.148 9.727 -12.531 1 98.19 51 SER B O 1
ATOM 1518 N N . GLU B 1 52 ? -8.703 7.703 -13.188 1 98.44 52 GLU B N 1
ATOM 1519 C CA . GLU B 1 52 ? -7.73 7.094 -12.281 1 98.44 52 GLU B CA 1
ATOM 1520 C C . GLU B 1 52 ? -6.312 7.574 -12.586 1 98.44 52 GLU B C 1
ATOM 1522 O O . GLU B 1 52 ? -5.52 7.797 -11.664 1 98.44 52 GLU B O 1
ATOM 1527 N N . GLU B 1 53 ? -6.012 7.703 -13.844 1 98.62 53 GLU B N 1
ATOM 1528 C CA . GLU B 1 53 ? -4.703 8.195 -14.266 1 98.62 53 GLU B CA 1
ATOM 1529 C C . GLU B 1 53 ? -4.473 9.625 -13.781 1 98.62 53 GLU B C 1
ATOM 1531 O O . GLU B 1 53 ? -3.369 9.969 -13.352 1 98.62 53 GLU B O 1
ATOM 1536 N N . GLU B 1 54 ? -5.449 10.453 -13.812 1 98.69 54 GLU B N 1
ATOM 1537 C CA . GLU B 1 54 ? -5.332 11.836 -13.344 1 98.69 54 GLU B CA 1
ATOM 1538 C C . GLU B 1 54 ? -5.074 11.891 -11.844 1 98.69 54 GLU B C 1
ATOM 1540 O O . GLU B 1 54 ? -4.281 12.711 -11.375 1 98.69 54 GLU B O 1
ATOM 1545 N N . ILE 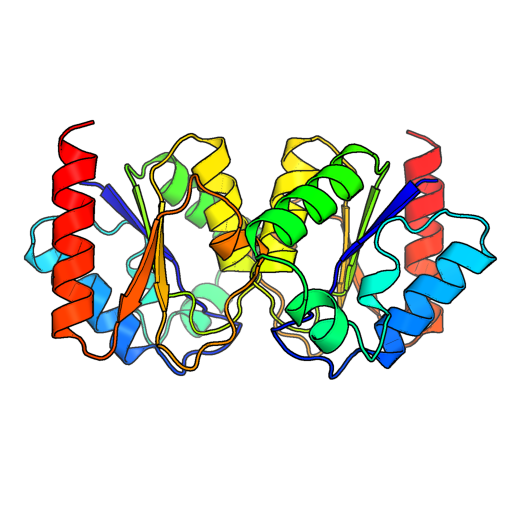B 1 55 ? -5.82 11.078 -11.133 1 98.69 55 ILE B N 1
ATOM 1546 C CA . ILE B 1 55 ? -5.617 11.023 -9.688 1 98.69 55 ILE B CA 1
ATOM 1547 C C . ILE B 1 55 ? -4.184 10.594 -9.383 1 98.69 55 ILE B C 1
ATOM 1549 O O . ILE B 1 55 ? -3.51 11.211 -8.555 1 98.69 55 ILE B O 1
ATOM 1553 N N . TYR B 1 56 ? -3.727 9.547 -10.102 1 98.81 56 TYR B N 1
ATOM 1554 C CA . TYR B 1 56 ? -2.367 9.047 -9.938 1 98.81 56 TYR B CA 1
ATOM 1555 C C . TYR B 1 56 ? -1.343 10.141 -10.219 1 98.81 56 TYR B C 1
ATOM 1557 O O . TYR B 1 56 ? -0.44 10.375 -9.406 1 98.81 56 TYR B O 1
ATOM 1565 N N . ILE B 1 57 ? -1.46 10.805 -11.312 1 98.75 57 ILE B N 1
ATOM 1566 C CA . ILE B 1 57 ? -0.517 11.844 -11.711 1 98.75 57 ILE B CA 1
ATOM 1567 C C . ILE B 1 57 ? -0.522 12.977 -10.688 1 98.75 57 ILE B C 1
ATOM 1569 O O . ILE B 1 57 ? 0.538 13.438 -10.258 1 98.75 57 ILE B O 1
ATOM 1573 N N . ARG B 1 58 ? -1.678 13.383 -10.281 1 98.5 58 ARG B N 1
ATOM 1574 C CA . ARG B 1 58 ? -1.814 14.445 -9.281 1 98.5 58 ARG B CA 1
ATOM 1575 C C . ARG B 1 58 ? -1.102 14.078 -7.988 1 98.5 58 ARG B C 1
ATOM 1577 O O . ARG B 1 58 ? -0.307 14.859 -7.465 1 98.5 58 ARG B O 1
ATOM 1584 N N . ASP B 1 59 ? -1.417 12.922 -7.477 1 98.69 59 ASP B N 1
ATOM 1585 C CA . ASP B 1 59 ? -0.861 12.516 -6.191 1 98.69 59 ASP B CA 1
ATOM 1586 C C . ASP B 1 59 ? 0.654 12.336 -6.277 1 98.69 59 ASP B C 1
ATOM 1588 O O . ASP B 1 59 ? 1.38 12.703 -5.348 1 98.69 59 ASP B O 1
ATOM 1592 N N . MET B 1 60 ? 1.141 11.805 -7.391 1 98.75 60 MET B N 1
ATOM 1593 C CA . MET B 1 60 ? 2.582 11.641 -7.559 1 98.75 60 MET B CA 1
ATOM 1594 C C . MET B 1 60 ? 3.268 13 -7.688 1 98.75 60 MET B C 1
ATOM 1596 O O . MET B 1 60 ? 4.395 13.18 -7.227 1 98.75 60 MET B O 1
ATOM 1600 N N . ASP B 1 61 ? 2.615 13.961 -8.328 1 98.75 61 ASP B N 1
ATOM 1601 C CA . ASP B 1 61 ? 3.139 15.32 -8.406 1 98.75 61 ASP B CA 1
ATOM 1602 C C . ASP B 1 61 ? 3.24 15.945 -7.023 1 98.75 61 ASP B C 1
ATOM 1604 O O . ASP B 1 61 ? 4.246 16.578 -6.691 1 98.75 61 ASP B O 1
ATOM 1608 N N . PHE B 1 62 ? 2.176 15.781 -6.238 1 98.81 62 PHE B N 1
ATOM 1609 C CA . PHE B 1 62 ? 2.211 16.25 -4.859 1 98.81 62 PHE B CA 1
ATOM 1610 C C . PHE B 1 62 ? 3.381 15.633 -4.105 1 98.81 62 PHE B C 1
ATOM 1612 O O . PHE B 1 62 ? 4.109 16.328 -3.4 1 98.81 62 PHE B O 1
ATOM 1619 N N . LEU B 1 63 ? 3.539 14.344 -4.27 1 98.88 63 LEU B N 1
ATOM 1620 C CA . LEU B 1 63 ? 4.586 13.633 -3.547 1 98.88 63 LEU B CA 1
ATOM 1621 C C . LEU B 1 63 ? 5.969 14.141 -3.953 1 98.88 63 LEU B C 1
ATOM 1623 O O . LEU B 1 63 ? 6.828 14.367 -3.1 1 98.88 63 LEU B O 1
ATOM 1627 N N . GLU B 1 64 ? 6.141 14.32 -5.207 1 98.38 64 GLU B N 1
ATOM 1628 C CA . GLU B 1 64 ? 7.418 14.789 -5.734 1 98.38 64 GLU B CA 1
ATOM 1629 C C . GLU B 1 64 ? 7.785 16.156 -5.16 1 98.38 64 GLU B C 1
ATOM 1631 O O . GLU B 1 64 ? 8.961 16.438 -4.938 1 98.38 64 GLU B O 1
ATOM 1636 N N . LYS B 1 65 ? 6.836 16.969 -4.883 1 98.56 65 LYS B N 1
ATOM 1637 C CA . LYS B 1 65 ? 7.047 18.328 -4.418 1 98.56 65 LYS B CA 1
ATOM 1638 C C . LYS B 1 65 ? 7.109 18.391 -2.893 1 98.56 65 LYS B C 1
ATOM 1640 O O . LYS B 1 65 ? 7.375 19.453 -2.316 1 98.56 65 LYS B O 1
ATOM 1645 N N . SER B 1 66 ? 6.918 17.312 -2.246 1 98.69 66 SER B N 1
ATOM 1646 C CA . SER B 1 66 ? 6.828 17.281 -0.79 1 98.69 66 SER B CA 1
ATOM 1647 C C . SER B 1 66 ? 8.203 17.109 -0.154 1 98.69 66 SER B C 1
ATOM 1649 O O . SER B 1 66 ? 9.109 16.547 -0.767 1 98.69 66 SER B O 1
ATOM 1651 N N . GLU B 1 67 ? 8.273 17.578 1 1 98.44 67 GLU B N 1
ATOM 1652 C CA . GLU B 1 67 ? 9.516 17.5 1.758 1 98.44 67 GLU B CA 1
ATOM 1653 C C . GLU B 1 67 ? 9.453 16.375 2.789 1 98.44 67 GLU B C 1
ATOM 1655 O O . GLU B 1 67 ? 10.484 15.953 3.324 1 98.44 67 GLU B O 1
ATOM 1660 N N . CYS B 1 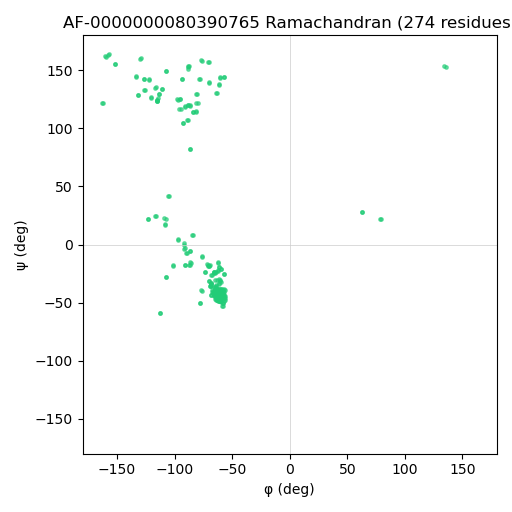68 ? 8.273 15.914 3.096 1 98.75 68 CYS B N 1
ATOM 1661 C CA . CYS B 1 68 ? 8.039 14.75 3.936 1 98.75 68 CYS B CA 1
ATOM 1662 C C . CYS B 1 68 ? 6.664 14.156 3.68 1 98.75 68 CYS B C 1
ATOM 1664 O O . CYS B 1 68 ? 5.816 14.789 3.045 1 98.75 68 CYS B O 1
ATOM 1666 N N . LEU B 1 69 ? 6.477 12.969 4.098 1 98.94 69 LEU B N 1
ATOM 1667 C CA . LEU B 1 69 ? 5.188 12.289 4.066 1 98.94 69 LEU B CA 1
ATOM 1668 C C . LEU B 1 69 ? 4.746 11.891 5.469 1 98.94 69 LEU B C 1
ATOM 1670 O O . LEU B 1 69 ? 5.527 11.312 6.23 1 98.94 69 LEU B O 1
ATOM 1674 N N . ILE B 1 70 ? 3.57 12.281 5.879 1 99 70 ILE B N 1
ATOM 1675 C CA . ILE B 1 70 ? 2.922 11.836 7.105 1 99 70 ILE B CA 1
ATOM 1676 C C . ILE B 1 70 ? 1.664 11.039 6.766 1 99 70 ILE B C 1
ATOM 1678 O O . ILE B 1 70 ? 0.794 11.516 6.039 1 99 70 ILE B O 1
ATOM 1682 N N . ALA B 1 71 ? 1.6 9.875 7.281 1 99 71 ALA B N 1
ATOM 1683 C CA . ALA B 1 71 ? 0.487 8.992 6.941 1 99 71 ALA B CA 1
ATOM 1684 C C . ALA B 1 71 ? -0.216 8.484 8.195 1 99 71 ALA B C 1
ATOM 1686 O O . ALA B 1 71 ? 0.437 8.156 9.188 1 99 71 ALA B O 1
ATOM 1687 N N . GLU B 1 72 ? -1.502 8.539 8.234 1 98.94 72 GLU B N 1
ATOM 1688 C CA . GLU B 1 72 ? -2.287 7.754 9.18 1 98.94 72 GLU B CA 1
ATOM 1689 C C . GLU B 1 72 ? -2.586 6.363 8.625 1 98.94 72 GLU B C 1
ATOM 1691 O O . GLU B 1 72 ? -3.203 6.23 7.566 1 98.94 72 GLU B O 1
ATOM 1696 N N . VAL B 1 73 ? -2.121 5.266 9.328 1 98.94 73 VAL B N 1
ATOM 1697 C CA . VAL B 1 73 ? -2.066 3.965 8.672 1 98.94 73 VAL B CA 1
ATOM 1698 C C . VAL B 1 73 ? -2.873 2.947 9.477 1 98.94 73 VAL B C 1
ATOM 1700 O O . VAL B 1 73 ? -2.648 1.739 9.367 1 98.94 73 VAL B O 1
ATOM 1703 N N . SER B 1 74 ? -3.812 3.424 10.289 1 98.81 74 SER B N 1
ATOM 1704 C CA . SER B 1 74 ? -4.656 2.527 11.078 1 98.81 74 SER B CA 1
ATOM 1705 C C . SER B 1 74 ? -5.617 1.75 10.18 1 98.81 74 SER B C 1
ATOM 1707 O O . SER B 1 74 ? -5.98 0.613 10.492 1 98.81 74 SER B O 1
ATOM 1709 N N . THR B 1 75 ? -6.094 2.387 9.125 1 98.69 75 THR B N 1
ATOM 1710 C CA . THR B 1 75 ? -7.004 1.767 8.164 1 98.69 75 THR B CA 1
ATOM 1711 C C . THR B 1 75 ? -6.238 1.26 6.945 1 98.69 75 THR B C 1
ATOM 1713 O O . THR B 1 75 ? -5.539 2.027 6.277 1 98.69 75 THR B O 1
ATOM 1716 N N . PRO B 1 76 ? -6.383 -0.009 6.625 1 98.75 76 PRO B N 1
ATOM 1717 C CA . PRO B 1 76 ? -5.672 -0.555 5.465 1 98.75 76 PRO B CA 1
ATOM 1718 C C . PRO B 1 76 ? -5.988 0.193 4.172 1 98.75 76 PRO B C 1
ATOM 1720 O O . PRO B 1 76 ? -7.121 0.645 3.979 1 98.75 76 PRO B O 1
ATOM 1723 N N . SER B 1 77 ? -4.957 0.305 3.34 1 98.88 77 SER B N 1
ATOM 1724 C CA . SER B 1 77 ? -5.102 1.016 2.072 1 98.88 77 SER B CA 1
ATOM 1725 C C . SER B 1 77 ? -3.967 0.677 1.113 1 98.88 77 SER B C 1
ATOM 1727 O O . SER B 1 77 ? -2.797 0.919 1.417 1 98.88 77 SER B O 1
ATOM 1729 N N . ILE B 1 78 ? -4.258 0.178 -0.032 1 98.88 78 ILE B N 1
ATOM 1730 C CA . ILE B 1 78 ? -3.25 -0.125 -1.044 1 98.88 78 ILE B CA 1
ATOM 1731 C C . ILE B 1 78 ? -2.564 1.164 -1.493 1 98.88 78 ILE B C 1
ATOM 1733 O O . ILE B 1 78 ? -1.337 1.219 -1.596 1 98.88 78 ILE B O 1
ATOM 1737 N N . GLY B 1 79 ? -3.334 2.246 -1.714 1 98.88 79 GLY B N 1
ATOM 1738 C CA . GLY B 1 79 ? -2.771 3.51 -2.16 1 98.88 79 GLY B CA 1
ATOM 1739 C C . GLY B 1 79 ? -1.772 4.098 -1.184 1 98.88 79 GLY B C 1
ATOM 1740 O O . GLY B 1 79 ? -0.725 4.605 -1.589 1 98.88 79 GLY B O 1
ATOM 1741 N N . VAL B 1 80 ? -2.084 4.008 0.078 1 98.94 80 VAL B N 1
ATOM 1742 C CA . VAL B 1 80 ? -1.195 4.551 1.101 1 98.94 80 VAL B CA 1
ATOM 1743 C C . VAL B 1 80 ? 0.129 3.789 1.091 1 98.94 80 VAL B C 1
ATOM 1745 O O . VAL B 1 80 ? 1.201 4.395 1.16 1 98.94 80 VAL B O 1
ATOM 1748 N N . GLY B 1 81 ? 0.073 2.445 1.038 1 98.94 81 GLY B N 1
ATOM 1749 C CA . GLY B 1 81 ? 1.296 1.666 0.934 1 98.94 81 GLY B CA 1
ATOM 1750 C C . GLY B 1 81 ? 2.143 2.043 -0.266 1 98.94 81 GLY B C 1
ATOM 1751 O O . GLY B 1 81 ? 3.363 2.174 -0.154 1 98.94 81 GLY B O 1
ATOM 1752 N N . TYR B 1 82 ? 1.479 2.213 -1.401 1 98.94 82 TYR B N 1
ATOM 1753 C CA . TYR B 1 82 ? 2.133 2.617 -2.641 1 98.94 82 TYR B CA 1
ATOM 1754 C C . TYR B 1 82 ? 2.832 3.961 -2.475 1 98.94 82 TYR B C 1
ATOM 1756 O O . TYR B 1 82 ? 3.986 4.121 -2.881 1 98.94 82 TYR B O 1
ATOM 1764 N N . GLU B 1 83 ? 2.178 4.867 -1.857 1 98.94 83 GLU B N 1
ATOM 1765 C CA . GLU B 1 83 ? 2.709 6.215 -1.671 1 98.94 83 GLU B CA 1
ATOM 1766 C C . GLU B 1 83 ? 3.898 6.215 -0.716 1 98.94 83 GLU B C 1
ATOM 1768 O O . GLU B 1 83 ? 4.898 6.895 -0.958 1 98.94 83 GLU B O 1
ATOM 1773 N N . ILE B 1 84 ? 3.77 5.469 0.362 1 98.94 84 ILE B N 1
ATOM 1774 C CA . ILE B 1 84 ? 4.852 5.395 1.339 1 98.94 84 ILE B CA 1
ATOM 1775 C C . ILE B 1 84 ? 6.102 4.82 0.68 1 98.94 84 ILE B C 1
ATOM 1777 O O . ILE B 1 84 ? 7.191 5.383 0.804 1 98.94 84 ILE B O 1
ATOM 1781 N N . CYS B 1 85 ? 5.934 3.695 -0.041 1 98.94 85 CYS B N 1
ATOM 1782 C CA . CYS B 1 85 ? 7.066 3.119 -0.756 1 98.94 85 CYS B CA 1
ATOM 1783 C C . CYS B 1 85 ? 7.66 4.121 -1.735 1 98.94 85 CYS B C 1
ATOM 1785 O O . CYS B 1 85 ? 8.883 4.262 -1.822 1 98.94 85 CYS B O 1
ATOM 1787 N N . SER B 1 86 ? 6.848 4.852 -2.443 1 98.94 86 SER B N 1
ATOM 1788 C CA . SER B 1 86 ? 7.301 5.852 -3.404 1 98.94 86 SER B CA 1
ATOM 1789 C C . SER B 1 86 ? 8.109 6.949 -2.723 1 98.94 86 SER B C 1
ATOM 1791 O O . SER B 1 86 ? 9.133 7.391 -3.25 1 98.94 86 SER B O 1
ATOM 1793 N N . ALA B 1 87 ? 7.641 7.391 -1.616 1 98.88 87 ALA B N 1
ATOM 1794 C CA . ALA B 1 87 ? 8.352 8.414 -0.856 1 98.88 87 ALA B CA 1
ATOM 1795 C C . ALA B 1 87 ? 9.742 7.93 -0.448 1 98.88 87 ALA B C 1
ATOM 1797 O O . ALA B 1 87 ? 10.734 8.641 -0.619 1 98.88 87 ALA B O 1
ATOM 1798 N N . LEU B 1 88 ? 9.805 6.727 0.076 1 98.81 88 LEU B N 1
ATOM 1799 C CA . LEU B 1 88 ? 11.07 6.168 0.528 1 98.81 88 LEU B CA 1
ATOM 1800 C C . LEU B 1 88 ? 12.062 6.055 -0.629 1 98.81 88 LEU B C 1
ATOM 1802 O O . LEU B 1 88 ? 13.25 6.32 -0.46 1 98.81 88 LEU B O 1
ATOM 1806 N N . GLN B 1 89 ? 11.523 5.699 -1.768 1 97.94 89 GLN B N 1
ATOM 1807 C CA . GLN B 1 89 ? 12.375 5.57 -2.947 1 97.94 89 GLN B CA 1
ATOM 1808 C C . GLN B 1 89 ? 12.945 6.922 -3.359 1 97.94 89 GLN B C 1
ATOM 1810 O O . GLN B 1 89 ? 14.008 6.988 -3.982 1 97.94 89 GLN B O 1
ATOM 1815 N N . ARG B 1 90 ? 12.312 7.949 -2.998 1 97.75 90 ARG B N 1
ATOM 1816 C CA . ARG B 1 90 ? 12.742 9.305 -3.312 1 97.75 90 ARG B CA 1
ATOM 1817 C C . ARG B 1 90 ? 13.523 9.922 -2.15 1 97.75 90 ARG B C 1
ATOM 1819 O O . ARG B 1 90 ? 13.852 11.109 -2.176 1 97.75 90 ARG B O 1
ATOM 1826 N N . GLU B 1 91 ? 13.727 9.125 -1.168 1 97.69 91 GLU B N 1
ATOM 1827 C CA . GLU B 1 91 ? 14.453 9.523 0.033 1 97.69 91 GLU B CA 1
ATOM 1828 C C . GLU B 1 91 ? 13.727 10.648 0.768 1 97.69 91 GLU B C 1
ATOM 1830 O O . GLU B 1 91 ? 14.359 11.539 1.344 1 97.69 91 GLU B O 1
ATOM 1835 N N . ILE B 1 92 ? 12.461 10.68 0.617 1 98.44 92 ILE B N 1
ATOM 1836 C CA . ILE B 1 92 ? 11.609 11.586 1.374 1 98.44 92 ILE B CA 1
ATOM 1837 C C . ILE B 1 92 ? 11.336 11.008 2.762 1 98.44 92 ILE B C 1
ATOM 1839 O O . ILE B 1 92 ? 10.961 9.836 2.891 1 98.44 92 ILE B O 1
ATOM 1843 N N . PRO B 1 93 ? 11.539 11.805 3.846 1 98.69 93 PRO B N 1
ATOM 1844 C CA . PRO B 1 93 ? 11.258 11.297 5.191 1 98.69 93 PRO B CA 1
ATOM 1845 C C . PRO B 1 93 ? 9.797 10.898 5.379 1 98.69 93 PRO B C 1
ATOM 1847 O O . PRO B 1 93 ? 8.898 11.578 4.871 1 98.69 93 PRO B O 1
ATOM 1850 N N . VAL B 1 94 ? 9.57 9.82 6.152 1 98.94 94 VAL B N 1
ATOM 1851 C CA . VAL B 1 94 ? 8.219 9.273 6.281 1 98.94 94 VAL B CA 1
ATOM 1852 C C . VAL B 1 94 ? 7.895 9.047 7.754 1 98.94 94 VAL B C 1
ATOM 1854 O O . VAL B 1 94 ? 8.656 8.391 8.469 1 98.94 94 VAL B O 1
ATOM 1857 N N . LEU B 1 95 ? 6.762 9.562 8.211 1 98.94 95 LEU B N 1
ATOM 1858 C CA . LEU B 1 95 ? 6.152 9.273 9.5 1 98.94 95 LEU B CA 1
ATOM 1859 C C . LEU B 1 95 ? 4.816 8.562 9.328 1 98.94 95 LEU B C 1
ATOM 1861 O O . LEU B 1 95 ? 3.926 9.062 8.633 1 98.94 95 LEU B O 1
ATOM 1865 N N . CYS B 1 96 ? 4.703 7.438 9.922 1 98.94 96 CYS B N 1
ATOM 1866 C CA . CYS B 1 96 ? 3.434 6.723 9.969 1 98.94 96 CYS B CA 1
ATOM 1867 C C . CYS B 1 96 ? 2.871 6.711 11.391 1 98.94 96 CYS B C 1
ATOM 1869 O O . CYS B 1 96 ? 3.598 6.441 12.344 1 98.94 96 CYS B O 1
ATOM 1871 N N . MET B 1 97 ? 1.578 7.012 11.438 1 98.94 97 MET B N 1
ATOM 1872 C CA . MET B 1 97 ? 0.902 7.035 12.727 1 98.94 97 MET B CA 1
ATOM 1873 C C . MET B 1 97 ? -0.284 6.078 12.742 1 98.94 97 MET B C 1
ATOM 1875 O O . MET B 1 97 ? -0.987 5.941 11.742 1 98.94 97 MET B O 1
ATOM 1879 N N . HIS B 1 98 ? -0.516 5.398 13.891 1 98.88 98 HIS B N 1
ATOM 1880 C CA . HIS B 1 98 ? -1.65 4.488 13.992 1 98.88 98 HIS B CA 1
ATOM 1881 C C . HIS B 1 98 ? -2.143 4.383 15.43 1 98.88 98 HIS B C 1
ATOM 1883 O O . HIS B 1 98 ? -1.395 4.664 16.375 1 98.88 98 HIS B O 1
ATOM 1889 N N . VAL B 1 99 ? -3.416 4.016 15.562 1 98.75 99 VAL B N 1
ATOM 1890 C CA . VAL B 1 99 ? -3.965 3.744 16.891 1 98.75 99 VAL B CA 1
ATOM 1891 C C . VAL B 1 99 ? -3.494 2.375 17.375 1 98.75 99 VAL B C 1
ATOM 1893 O O . VAL B 1 99 ? -3.086 1.531 16.562 1 98.75 99 VAL B O 1
ATOM 1896 N N . PRO B 1 100 ? -3.521 2.146 18.641 1 97.69 100 PRO B N 1
ATOM 1897 C CA . PRO B 1 100 ? -2.947 0.923 19.203 1 97.69 100 PRO B CA 1
ATOM 1898 C C . PRO B 1 100 ? -3.633 -0.341 18.688 1 97.69 100 PRO B C 1
ATOM 1900 O O . PRO B 1 100 ? -2.984 -1.379 18.531 1 97.69 100 PRO B O 1
ATOM 1903 N N . GLU B 1 101 ? -4.887 -0.346 18.344 1 96.38 101 GLU B N 1
ATOM 1904 C CA . GLU B 1 101 ? -5.641 -1.548 18 1 96.38 101 GLU B CA 1
ATOM 1905 C C . GLU B 1 101 ? -5.488 -1.884 16.516 1 96.38 101 GLU B C 1
ATOM 1907 O O . GLU B 1 101 ? -5.922 -2.945 16.078 1 96.38 101 GLU B O 1
ATOM 1912 N N . ALA B 1 102 ? -4.844 -1.025 15.805 1 97.69 102 ALA B N 1
ATOM 1913 C CA . ALA B 1 102 ? -4.734 -1.226 14.359 1 97.69 102 ALA B CA 1
ATOM 1914 C C . ALA B 1 102 ? -3.816 -2.402 14.039 1 97.69 102 ALA B C 1
ATOM 1916 O O . ALA B 1 102 ? -2.812 -2.619 14.719 1 97.69 102 ALA B O 1
ATOM 1917 N N . ASN B 1 103 ? -4.191 -3.201 13.062 1 97.06 103 ASN B N 1
ATOM 1918 C CA . ASN B 1 103 ? -3.336 -4.258 12.539 1 97.06 103 ASN B CA 1
ATOM 1919 C C . ASN B 1 103 ? -2.414 -3.736 11.438 1 97.06 103 ASN B C 1
ATOM 1921 O O . ASN B 1 103 ? -2.666 -3.963 10.25 1 97.06 103 ASN B O 1
ATOM 1925 N N . VAL B 1 104 ? -1.315 -3.135 11.82 1 98.31 104 VAL B N 1
ATOM 1926 C CA . VAL B 1 104 ? -0.443 -2.395 10.914 1 98.31 104 VAL B CA 1
ATOM 1927 C C . VAL B 1 104 ? 0.427 -3.369 10.125 1 98.31 104 VAL B C 1
ATOM 1929 O O . VAL B 1 104 ? 0.877 -4.383 10.664 1 98.31 104 VAL B O 1
ATOM 1932 N N . SER B 1 105 ? 0.665 -3.078 8.906 1 98.44 105 SER B N 1
ATOM 1933 C CA . SER B 1 105 ? 1.423 -3.918 7.988 1 98.44 105 SER B CA 1
ATOM 1934 C C . SER B 1 105 ? 2.852 -4.129 8.477 1 98.44 105 SER B C 1
ATOM 1936 O O . SER B 1 105 ? 3.52 -3.18 8.891 1 98.44 105 SER B O 1
ATOM 1938 N N . ALA B 1 106 ? 3.375 -5.328 8.398 1 98.25 106 ALA B N 1
ATOM 1939 C CA . ALA B 1 106 ? 4.762 -5.641 8.734 1 98.25 106 ALA B CA 1
ATOM 1940 C C . ALA B 1 106 ? 5.73 -4.941 7.781 1 98.25 106 ALA B C 1
ATOM 1942 O O . ALA B 1 106 ? 6.875 -4.664 8.148 1 98.25 106 ALA B O 1
ATOM 1943 N N . MET B 1 107 ? 5.254 -4.609 6.539 1 98.62 107 MET B N 1
ATOM 1944 C CA . MET B 1 107 ? 6.094 -3.91 5.57 1 98.62 107 MET B CA 1
ATOM 1945 C C . MET B 1 107 ? 6.465 -2.52 6.074 1 98.62 107 MET B C 1
ATOM 1947 O O . MET B 1 107 ? 7.559 -2.025 5.797 1 98.62 107 MET B O 1
ATOM 1951 N N . LEU B 1 108 ? 5.539 -1.909 6.777 1 98.75 108 LEU B N 1
ATOM 1952 C CA . LEU B 1 108 ? 5.801 -0.599 7.363 1 98.75 108 LEU B CA 1
ATOM 1953 C C . LEU B 1 108 ? 6.645 -0.729 8.633 1 98.75 108 LEU B C 1
ATOM 1955 O O . LEU B 1 108 ? 7.676 -0.07 8.766 1 98.75 108 LEU B O 1
ATOM 1959 N N . LEU B 1 109 ? 6.18 -1.596 9.477 1 98.62 109 LEU B N 1
ATOM 1960 C CA . LEU B 1 109 ? 6.789 -1.719 10.797 1 98.62 109 LEU B CA 1
ATOM 1961 C C . LEU B 1 109 ? 8.203 -2.279 10.688 1 98.62 109 LEU B C 1
ATOM 1963 O O . LEU B 1 109 ? 9.039 -2.037 11.562 1 98.62 109 LEU B O 1
ATOM 1967 N N . GLY B 1 110 ? 8.461 -3.02 9.656 1 98.81 110 GLY B N 1
ATOM 1968 C CA . GLY B 1 110 ? 9.742 -3.693 9.516 1 98.81 110 GLY B CA 1
ATOM 1969 C C . GLY B 1 110 ? 10.773 -2.869 8.766 1 98.81 110 GLY B C 1
ATOM 1970 O O . GLY B 1 110 ? 11.961 -3.195 8.773 1 98.81 110 GLY B O 1
ATOM 1971 N N . ASP B 1 111 ? 10.367 -1.879 8.047 1 98.81 111 ASP B N 1
ATOM 1972 C CA . ASP B 1 111 ? 11.297 -1.009 7.332 1 98.81 111 ASP B CA 1
ATOM 1973 C C . ASP B 1 111 ? 11.836 0.092 8.242 1 98.81 111 ASP B C 1
ATOM 1975 O O . ASP B 1 111 ? 11.125 1.05 8.555 1 98.81 111 ASP B O 1
ATOM 1979 N N . LYS B 1 112 ? 13.086 0.097 8.539 1 98.06 112 LYS B N 1
ATOM 1980 C CA . LYS B 1 112 ? 13.711 0.957 9.539 1 98.06 112 LYS B CA 1
ATOM 1981 C C . LYS B 1 112 ? 13.766 2.406 9.062 1 98.06 112 LYS B C 1
ATOM 1983 O O . LYS B 1 112 ? 14.008 3.316 9.859 1 98.06 112 LYS B O 1
ATOM 1988 N N . ARG B 1 113 ? 13.602 2.615 7.809 1 98.62 113 ARG B N 1
ATOM 1989 C CA . ARG B 1 113 ? 13.609 3.977 7.281 1 98.62 113 ARG B CA 1
ATOM 1990 C C . ARG B 1 113 ? 12.352 4.73 7.707 1 98.62 113 ARG B C 1
ATOM 1992 O O . ARG B 1 113 ? 12.297 5.957 7.617 1 98.62 113 ARG B O 1
ATOM 1999 N N . ILE B 1 114 ? 11.289 4.008 8.125 1 98.88 114 ILE B N 1
ATOM 2000 C CA . ILE B 1 114 ? 10 4.602 8.469 1 98.88 114 ILE B CA 1
ATOM 2001 C C . ILE B 1 114 ? 9.922 4.852 9.969 1 98.88 114 ILE B C 1
ATOM 2003 O O . ILE B 1 114 ? 10.188 3.951 10.773 1 98.88 114 ILE B O 1
ATOM 2007 N N . ILE B 1 115 ? 9.656 6.02 10.312 1 98.75 115 ILE B N 1
ATOM 2008 C CA . ILE B 1 115 ? 9.305 6.305 11.695 1 98.75 115 ILE B CA 1
ATOM 2009 C C . ILE B 1 115 ? 7.832 5.973 11.93 1 98.75 115 ILE B C 1
ATOM 2011 O O . ILE B 1 115 ? 6.949 6.582 11.328 1 98.75 115 ILE B O 1
ATOM 2015 N N . CYS B 1 116 ? 7.562 5.023 12.719 1 98.75 116 CYS B N 1
ATOM 2016 C CA . CYS B 1 116 ? 6.195 4.605 13.008 1 98.75 116 CYS B CA 1
ATOM 2017 C C . CYS B 1 116 ? 5.852 4.855 14.469 1 98.75 116 CYS B C 1
ATOM 2019 O O . CYS B 1 116 ? 6.547 4.375 15.367 1 98.75 116 CYS B O 1
ATOM 2021 N N . LYS B 1 117 ? 4.785 5.613 14.688 1 98.69 117 LYS B N 1
ATOM 2022 C CA . LYS B 1 117 ? 4.395 5.977 16.047 1 98.69 117 LYS B CA 1
ATOM 2023 C C . LYS B 1 117 ? 2.936 5.613 16.312 1 98.69 117 LYS B C 1
ATOM 2025 O O . LYS B 1 117 ? 2.082 5.766 15.438 1 98.69 117 LYS B O 1
ATOM 2030 N N . GLU B 1 118 ? 2.738 5.18 17.516 1 98.56 118 GLU B N 1
ATOM 2031 C CA . GLU B 1 118 ? 1.386 4.941 18 1 98.56 118 GLU B CA 1
ATOM 2032 C C . GLU B 1 118 ? 0.839 6.164 18.734 1 98.56 118 GLU B C 1
ATOM 2034 O O . GLU B 1 118 ? 1.594 6.90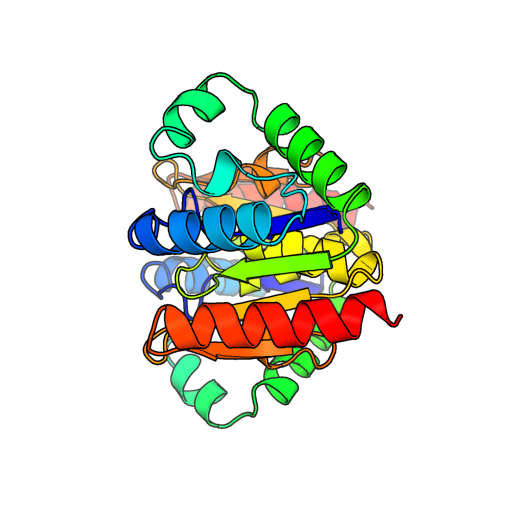2 19.375 1 98.56 118 GLU B O 1
ATOM 2039 N N . TYR B 1 119 ? -0.426 6.441 18.578 1 98.81 119 TYR B N 1
ATOM 2040 C CA . TYR B 1 119 ? -1.068 7.504 19.328 1 98.81 119 TYR B CA 1
ATOM 2041 C C . TYR B 1 119 ? -2.398 7.035 19.906 1 98.81 119 TYR B C 1
ATOM 2043 O O . TYR B 1 119 ? -3.117 6.258 19.281 1 98.81 119 TYR B O 1
ATOM 2051 N N . GLN B 1 120 ? -2.723 7.523 21.109 1 98.19 120 GLN B N 1
ATOM 2052 C CA . GLN B 1 120 ? -3.984 7.191 21.766 1 98.19 120 GLN B CA 1
ATOM 2053 C C . GLN B 1 120 ? -4.941 8.383 21.75 1 98.19 120 GLN B C 1
ATOM 2055 O O . GLN B 1 120 ? -6.156 8.203 21.844 1 98.19 120 GLN B O 1
ATOM 2060 N N . THR B 1 121 ? -4.352 9.586 21.719 1 98.38 121 THR B N 1
ATOM 2061 C CA . THR B 1 121 ? -5.148 10.805 21.719 1 98.38 121 THR B CA 1
ATOM 2062 C C . THR B 1 121 ? -4.707 11.734 20.594 1 98.38 121 THR B C 1
ATOM 2064 O O . THR B 1 121 ? -3.598 11.609 20.062 1 98.38 121 THR B O 1
ATOM 2067 N N . ILE B 1 122 ? -5.57 12.664 20.219 1 98.56 122 ILE B N 1
ATOM 2068 C CA . ILE B 1 122 ? -5.254 13.656 19.203 1 98.56 122 ILE B CA 1
ATOM 2069 C C . ILE B 1 122 ? -4.066 14.5 19.656 1 98.56 122 ILE B C 1
ATOM 2071 O O . ILE B 1 122 ? -3.223 14.883 18.844 1 98.56 122 ILE B O 1
ATOM 2075 N N . ASP B 1 123 ? -3.965 14.734 20.906 1 98.56 123 ASP B N 1
ATOM 2076 C CA . ASP B 1 123 ? -2.844 15.508 21.438 1 98.56 123 ASP B CA 1
ATOM 2077 C C . ASP B 1 123 ? -1.523 14.766 21.234 1 98.56 123 ASP B C 1
ATOM 2079 O O . ASP B 1 123 ? -0.51 15.383 20.891 1 98.56 123 ASP B O 1
ATOM 2083 N N . GLU B 1 124 ? -1.53 13.508 21.5 1 98.75 124 GLU B N 1
ATOM 2084 C CA . GLU B 1 124 ? -0.342 12.695 21.25 1 98.75 124 GLU B CA 1
ATOM 2085 C C . GLU B 1 124 ? 0.026 12.695 19.766 1 98.75 124 GLU B C 1
ATOM 2087 O O . GLU B 1 124 ? 1.204 12.781 19.422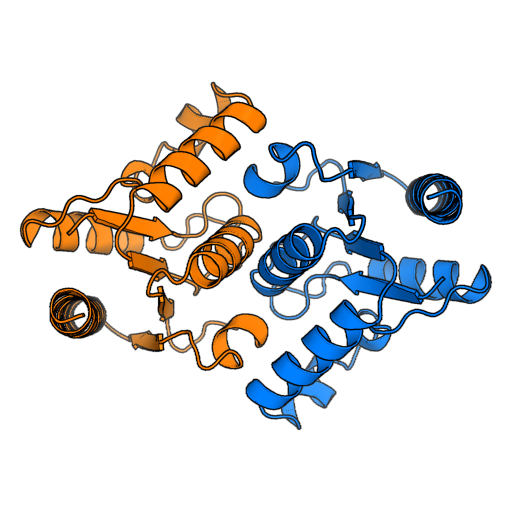 1 98.75 124 GLU B O 1
ATOM 2092 N N . LEU B 1 125 ? -0.987 12.586 18.984 1 98.81 125 LEU B N 1
ATOM 2093 C CA . LEU B 1 125 ? -0.816 12.633 17.531 1 98.81 125 LEU B CA 1
ATOM 2094 C C . LEU B 1 125 ? -0.133 13.93 17.109 1 98.81 125 LEU B C 1
ATOM 2096 O O . LEU B 1 125 ? 0.852 13.906 16.359 1 98.81 125 LEU B O 1
ATOM 2100 N N . LYS B 1 126 ? -0.576 15.023 17.578 1 98.81 126 LYS B N 1
ATOM 2101 C CA . LYS B 1 126 ? -0.03 16.344 17.25 1 98.81 126 LYS B CA 1
ATOM 2102 C C . LYS B 1 126 ? 1.402 16.484 17.75 1 98.81 126 LYS B C 1
ATOM 2104 O O . LYS B 1 126 ? 2.254 17.062 17.078 1 98.81 126 LYS B O 1
ATOM 2109 N N . ARG B 1 127 ? 1.636 15.938 18.891 1 98.62 127 ARG B N 1
ATOM 2110 C CA . ARG B 1 127 ? 2.971 16 19.469 1 98.62 127 ARG B CA 1
ATOM 2111 C C . ARG B 1 127 ? 3.979 15.234 18.625 1 98.62 127 ARG B C 1
ATOM 2113 O O . ARG B 1 127 ? 5.078 15.727 18.359 1 98.62 127 ARG B O 1
ATOM 2120 N N . GLU B 1 128 ? 3.615 14.031 18.234 1 98.69 128 GLU B N 1
ATOM 2121 C CA . GLU B 1 128 ? 4.52 13.219 17.422 1 98.69 128 GLU B CA 1
ATOM 2122 C C . GLU B 1 128 ? 4.773 13.867 16.078 1 98.69 128 GLU B C 1
ATOM 2124 O O . GLU B 1 128 ? 5.883 13.789 15.539 1 98.69 128 GLU B O 1
ATOM 2129 N N . MET B 1 129 ? 3.713 14.5 15.484 1 98.81 129 MET B N 1
ATOM 2130 C CA . MET B 1 129 ? 3.91 15.211 14.227 1 98.81 129 MET B CA 1
ATOM 2131 C C . MET B 1 129 ? 4.867 16.375 14.406 1 98.81 129 MET B C 1
ATOM 2133 O O . MET B 1 129 ? 5.738 16.609 13.562 1 98.81 129 MET B O 1
ATOM 2137 N N . THR B 1 130 ? 4.754 17.078 15.508 1 98.44 130 THR B N 1
ATOM 2138 C CA . THR B 1 130 ? 5.637 18.203 15.805 1 98.44 130 THR B CA 1
ATOM 2139 C C . THR B 1 130 ? 7.086 17.734 15.922 1 98.44 130 THR B C 1
ATOM 2141 O O . THR B 1 130 ? 7.988 18.344 15.344 1 98.44 130 THR B O 1
ATOM 2144 N N . ASN B 1 131 ? 7.301 16.672 16.672 1 98.19 131 ASN B N 1
ATOM 2145 C CA . ASN B 1 131 ? 8.641 16.125 16.844 1 98.19 131 ASN B CA 1
ATOM 2146 C C . ASN B 1 131 ? 9.258 15.734 15.492 1 98.19 131 ASN B C 1
ATOM 2148 O O . ASN B 1 131 ? 10.422 16.047 15.227 1 98.19 131 ASN B O 1
ATOM 2152 N N . PHE B 1 132 ? 8.508 15.109 14.719 1 98.56 132 PHE B N 1
ATOM 2153 C CA . PHE B 1 132 ? 8.977 14.648 13.414 1 98.56 132 PHE B CA 1
ATOM 2154 C C . PHE B 1 132 ? 9.352 15.836 12.531 1 98.56 132 PHE B C 1
ATOM 2156 O O . PHE B 1 132 ? 10.406 15.836 11.898 1 98.56 132 PHE B O 1
ATOM 2163 N N . LEU B 1 133 ? 8.469 16.828 12.477 1 97.88 133 LEU B N 1
ATOM 2164 C CA . LEU B 1 133 ? 8.664 17.969 11.594 1 97.88 133 LEU B CA 1
ATOM 2165 C C . LEU B 1 133 ? 9.844 18.812 12.062 1 97.88 133 LEU B C 1
ATOM 2167 O O . LEU B 1 133 ? 10.539 19.422 11.242 1 97.88 133 LEU B O 1
ATOM 2171 N N . SER B 1 134 ? 10.031 18.859 13.359 1 95.31 134 SER B N 1
ATOM 2172 C CA . SER B 1 134 ? 11.18 19.578 13.906 1 95.31 134 SER B CA 1
ATOM 2173 C C . SER B 1 134 ? 12.492 18.906 13.484 1 95.31 134 SER B C 1
ATOM 2175 O O . SER B 1 134 ? 13.477 19.594 13.195 1 95.31 134 SER B O 1
ATOM 2177 N N . ASP B 1 135 ? 12.539 17.609 13.398 1 92 135 ASP B N 1
ATOM 2178 C CA . ASP B 1 135 ? 13.719 16.859 13.016 1 92 135 ASP B CA 1
ATOM 2179 C C . ASP B 1 135 ? 13.953 16.922 11.508 1 92 135 ASP B C 1
ATOM 2181 O O . ASP B 1 135 ? 15.094 16.969 11.055 1 92 135 ASP B O 1
ATOM 2185 N N . ALA B 1 136 ? 12.891 16.859 10.766 1 86.5 136 ALA B N 1
ATOM 2186 C CA . ALA B 1 136 ? 12.961 16.859 9.305 1 86.5 136 ALA B CA 1
ATOM 2187 C C . ALA B 1 136 ? 13.43 18.203 8.781 1 86.5 136 ALA B C 1
ATOM 2189 O O . ALA B 1 136 ? 14.07 18.281 7.723 1 86.5 136 ALA B O 1
ATOM 2190 N N . ASN B 1 137 ? 13.055 19.234 9.461 1 81.31 137 ASN B N 1
ATOM 2191 C CA . ASN B 1 137 ? 13.461 20.578 9.078 1 81.31 137 ASN B CA 1
ATOM 2192 C C . ASN B 1 137 ? 14.953 20.812 9.32 1 81.31 137 ASN B C 1
ATOM 2194 O O . ASN B 1 137 ? 15.555 21.703 8.742 1 81.31 137 ASN B O 1
ATOM 2198 N N . LYS B 1 138 ? 15.523 19.969 10.141 1 72.44 138 LYS B N 1
ATOM 2199 C CA . LYS B 1 138 ? 16.953 20.078 10.43 1 72.44 138 LYS B CA 1
ATOM 2200 C C . LYS B 1 138 ? 17.781 19.328 9.391 1 72.44 138 LYS B C 1
ATOM 2202 O O . LYS B 1 138 ? 19 19.484 9.328 1 72.44 138 LYS B O 1
ATOM 2207 N N . LEU B 1 139 ? 17.203 18.469 8.609 1 58.75 139 LEU B N 1
ATOM 2208 C CA . LEU B 1 139 ? 17.922 17.734 7.578 1 58.75 139 LEU B CA 1
ATOM 2209 C C . LEU B 1 139 ? 18.031 18.562 6.297 1 58.75 139 LEU B C 1
ATOM 2211 O O . LEU B 1 139 ? 19.062 18.516 5.621 1 58.75 139 LEU B O 1
#

pLDDT: mean 97.5, std 4.46, range [58.75, 99.0]

Solvent-accessible surface area (backbone atoms only — not comparable to full-atom values): 14461 Å² total; per-residue (Å²): 92,37,32,27,52,39,51,36,63,72,55,43,62,88,57,39,71,56,39,35,51,52,51,51,51,42,42,74,70,64,27,43,56,71,40,53,56,72,40,39,92,56,36,70,67,59,50,69,77,46,53,39,43,53,51,27,52,51,52,51,51,39,49,71,68,29,63,30,37,42,29,49,48,46,52,38,13,29,42,43,16,25,49,52,40,51,34,52,76,67,69,32,51,42,40,37,33,28,44,82,87,39,64,64,42,41,54,55,71,21,35,82,82,44,46,74,46,75,33,92,45,72,66,49,43,52,49,54,52,49,54,50,50,59,55,58,73,72,108,92,37,31,27,52,38,51,37,62,71,56,43,62,88,57,41,70,57,40,35,50,52,51,49,52,42,44,74,71,65,26,44,56,69,39,52,56,73,40,40,93,56,37,69,65,58,50,67,77,45,53,38,43,54,52,28,52,52,53,52,51,40,50,71,68,28,63,31,36,43,29,49,49,46,52,39,11,30,41,42,17,25,48,52,40,51,34,52,74,69,71,32,52,40,38,38,34,28,45,81,85,39,64,61,42,41,54,57,71,20,35,84,81,45,47,74,43,74,34,92,45,70,66,50,44,52,49,54,52,50,55,50,52,59,55,58,72,71,107

Secondary structure (DSSP, 8-state):
-EEEEE--STT--TTHHHHHHHHHHHHHTT-EETTGGGG-TTHHHHHTTS-HHHHHHHHHHHHHH-SEEEEE-SS--HHHHHHHHHHHHTT--EEEEE-TT----HHHHT-TTEEEEE-SSHHHHHHHHHHHHHHHTT-/-EEEEE--STT--TTHHHHHHHHHHHHHTT-EETTGGGG-TTHHHHHTTS-HHHHHHHHHHHHHH-SEEEEE-SS--HHHHHHHHHHHHTT--EEEEE-TT----HHHHT-TTEEEEE-SSHHHHHHHHHHHHHHHTT-

Sequence (278 aa):
MRVFLSASIRGGRQMLSTYMEMCSFLQDSRHEVLSWHVADPELEKTESLLSEEEIYIRDMDFLEKSECLIAEVSTPSIGVGYEICSALQREIPVLCMHVPEANVSAMLLGDKRIICKEYQTIDELKREMTNFLSDANKLMRVFLSASIRGGRQMLSTYMEMCSFLQDSRHEVLSWHVADPELEKTESLLSEEEIYIRDMDFLEKSECLIAEVSTPSIGVGYEICSALQREIPVLCMHVPEANVSAMLLGDKRIICKEYQTIDELKREMTNFLSDANKL

Nearest PDB structures (foldseek):
  4p5d-assembly2_A  TM=9.184E-01  e=3.312E-11  Rattus norvegicus
  4p5e-assembly2_A  TM=8.779E-01  e=1.431E-10  Homo sapiens
  8qhq-assembly2_C  TM=9.071E-01  e=5.112E-10  Homo sapiens
  8qhq-assembly1_A  TM=9.078E-01  e=2.354E-09  Homo sapiens
  8rpt-assembly1_B  TM=8.265E-01  e=3.163E-07  Homo sapiens

Foldseek 3Di:
DEEEEAEADPLDCPCLVLLLLVLVLCVVVVYHHLPNCSSPPCSVVVCVVDDPVVVVVSSVVSLVPGQAYEYEPLGPDPVRVVSQVVNVVVVRQYEYEYEPPGPGDCVQVVDPSYHYDYDHDSVRVSVVVVVVVVVSVVD/DEEAEAEADPLDCPCLVLLLLVLVLCVVVVYHHLPNCSSPPCSVVVCVVDDPVVVVVSSVVSLVPGQAYEYECLGPDPVRVVSQVVNVVVVRQYEYEYEPVGPGDCVQVVDPSYHYDYDHDSVRVSVVVVVVVVVSVVD

Organism: NCBI:txid1090322

Radius of gyration: 18.33 Å; Cα contacts (8 Å, |Δi|>4): 508; chains: 2; bounding box: 35×54×45 Å